Protein AF-A0A8T6MCC9-F1 (afdb_monomer_lite)

pLDDT: mean 84.49, std 14.29, range [32.44, 97.38]

Radius of gyration: 21.51 Å; chains: 1; bounding box: 88×54×55 Å

Secondary structure (DSSP, 8-state):
-------SS-SSEEHHHHHHHHHHHHHHHHHTT-------EEEEEEEEESPPP-TTPEEGGGTT---TT--HHHHHHHHHHHHHHHHHHHHHHHH-TT-EE-SPPEEEEEE-TT-TT-EEEEEEEEBSTTSEEEEEESS--GGGS-GGGEEEE--EEE-S-TTGGG-HHHHHHHHHHHTGGGTTT-THHHHHHHHHHHH--SHHHHHHHEEEE---GGGHHHHGGGT-EEETTTTEEEEETTS-HHHHHHHHHHHHHHSPPPP-----S------

Structure (mmCIF, N/CA/C/O backbone):
data_AF-A0A8T6MCC9-F1
#
_entry.id   AF-A0A8T6MCC9-F1
#
loop_
_atom_site.group_PDB
_atom_site.id
_atom_site.type_symbol
_atom_site.label_atom_id
_atom_site.label_alt_id
_atom_site.label_comp_id
_atom_site.label_asym_id
_atom_site.label_entity_id
_atom_site.label_seq_id
_atom_site.pdbx_PDB_ins_code
_atom_site.Cartn_x
_atom_site.Cartn_y
_atom_site.Cartn_z
_atom_site.occupancy
_atom_site.B_iso_or_equiv
_atom_site.auth_seq_id
_atom_site.auth_comp_id
_atom_site.auth_asym_id
_atom_site.auth_atom_id
_atom_site.pdbx_PDB_model_num
ATOM 1 N N . MET A 1 1 ? 30.806 -0.068 -27.240 1.00 36.44 1 MET A N 1
ATOM 2 C CA . MET A 1 1 ? 30.619 0.312 -25.822 1.00 36.44 1 MET A CA 1
ATOM 3 C C . MET A 1 1 ? 29.243 -0.155 -25.373 1.00 36.44 1 MET A C 1
ATOM 5 O O . MET A 1 1 ? 28.248 0.483 -25.691 1.00 36.44 1 MET A O 1
ATOM 9 N N . GLN A 1 2 ? 29.167 -1.324 -24.735 1.00 32.44 2 GLN A N 1
ATOM 10 C CA . GLN A 1 2 ? 27.914 -1.866 -24.208 1.00 32.44 2 GLN A CA 1
ATOM 11 C C . GLN A 1 2 ? 27.591 -1.158 -22.887 1.00 32.44 2 GLN A C 1
ATOM 13 O O . GLN A 1 2 ? 28.111 -1.531 -21.840 1.00 32.44 2 GLN A O 1
ATOM 18 N N . ASN A 1 3 ? 26.733 -0.137 -22.924 1.00 34.78 3 ASN A N 1
ATOM 19 C CA . ASN A 1 3 ? 26.047 0.336 -21.722 1.00 34.78 3 ASN A CA 1
ATOM 20 C C . ASN A 1 3 ? 25.006 -0.723 -21.331 1.00 34.78 3 ASN A C 1
ATOM 22 O O . ASN A 1 3 ? 23.814 -0.569 -21.594 1.00 34.78 3 ASN A O 1
ATOM 26 N N . LEU A 1 4 ? 25.465 -1.827 -20.735 1.00 40.47 4 LEU A N 1
ATOM 27 C CA . LEU A 1 4 ? 24.608 -2.703 -19.945 1.00 40.47 4 LEU A CA 1
ATOM 28 C C . LEU A 1 4 ? 24.013 -1.818 -18.851 1.00 40.47 4 LEU A C 1
ATOM 30 O O . LEU A 1 4 ? 24.711 -1.423 -17.919 1.00 40.47 4 LEU A O 1
ATOM 34 N N . SER A 1 5 ? 22.752 -1.416 -19.028 1.00 51.72 5 SER A N 1
ATOM 35 C CA . SER A 1 5 ? 22.037 -0.568 -18.081 1.00 51.72 5 SER A CA 1
ATOM 36 C C . SER A 1 5 ? 22.167 -1.196 -16.698 1.00 51.72 5 SER A C 1
ATOM 38 O O . SER A 1 5 ? 21.594 -2.261 -16.457 1.00 51.72 5 SER A O 1
ATOM 40 N N . LYS A 1 6 ? 22.966 -0.581 -15.821 1.00 66.06 6 LYS A N 1
ATOM 41 C CA . LYS A 1 6 ? 23.221 -1.079 -14.470 1.00 66.06 6 LYS A CA 1
ATOM 42 C C . LYS A 1 6 ? 21.868 -1.333 -13.809 1.00 66.06 6 LYS A C 1
ATOM 44 O O . LYS A 1 6 ? 21.054 -0.412 -13.714 1.00 66.06 6 LYS A O 1
ATOM 49 N N . ARG A 1 7 ? 21.602 -2.586 -13.429 1.00 75.19 7 ARG A N 1
ATOM 50 C CA . ARG A 1 7 ? 20.367 -2.956 -12.731 1.00 75.19 7 ARG A CA 1
ATOM 51 C C . ARG A 1 7 ? 20.250 -2.054 -11.504 1.00 75.19 7 ARG A C 1
ATOM 53 O O . ARG A 1 7 ? 21.157 -2.036 -10.677 1.00 75.19 7 ARG A O 1
ATOM 60 N N . GLN A 1 8 ? 19.194 -1.246 -11.445 1.00 83.06 8 GLN A N 1
ATOM 61 C CA . GLN A 1 8 ? 19.040 -0.262 -10.371 1.00 83.06 8 GLN A CA 1
ATOM 62 C C . GLN A 1 8 ? 18.594 -0.933 -9.071 1.00 83.06 8 GLN A C 1
ATOM 64 O O . GLN A 1 8 ? 19.043 -0.534 -8.003 1.00 83.06 8 GLN A O 1
ATOM 69 N N . TRP A 1 9 ? 17.762 -1.973 -9.176 1.00 91.88 9 TRP A N 1
ATOM 70 C CA . TRP A 1 9 ? 17.304 -2.776 -8.049 1.00 91.88 9 TRP A CA 1
ATOM 71 C C . TRP A 1 9 ? 18.198 -4.008 -7.851 1.00 91.88 9 TRP A C 1
ATOM 73 O O . TRP A 1 9 ? 18.210 -4.917 -8.681 1.00 91.88 9 TRP A O 1
ATOM 83 N N . GLY A 1 10 ? 18.979 -4.021 -6.771 1.00 87.94 10 GLY A N 1
ATOM 84 C CA . GLY A 1 10 ? 19.834 -5.151 -6.393 1.00 87.94 10 GLY A CA 1
ATOM 85 C C . GLY A 1 10 ? 19.073 -6.309 -5.738 1.00 87.94 10 GLY A C 1
ATOM 86 O O . GLY A 1 10 ? 17.858 -6.264 -5.568 1.00 87.94 10 GLY A O 1
ATOM 87 N N . HIS A 1 11 ? 19.801 -7.354 -5.356 1.00 90.06 11 HIS A N 1
ATOM 88 C CA . HIS A 1 11 ? 19.280 -8.404 -4.475 1.00 90.06 11 HIS A CA 1
ATOM 89 C C . HIS A 1 11 ? 19.430 -7.987 -3.010 1.00 90.06 11 HIS A C 1
ATOM 91 O O . HIS A 1 11 ? 20.321 -7.194 -2.702 1.00 90.06 11 HIS A O 1
ATOM 97 N N . GLN A 1 12 ? 18.578 -8.530 -2.135 1.00 92.62 12 GLN A N 1
ATOM 98 C CA . GLN A 1 12 ? 18.673 -8.371 -0.674 1.00 92.62 12 GLN A CA 1
ATOM 99 C C . GLN A 1 12 ? 18.786 -6.908 -0.223 1.00 92.62 12 GLN A C 1
ATOM 101 O O . GLN A 1 12 ? 19.609 -6.544 0.618 1.00 92.62 12 GLN A O 1
ATOM 106 N N . LEU A 1 13 ? 17.976 -6.030 -0.816 1.00 94.25 13 LEU A N 1
ATOM 107 C CA . LEU A 1 13 ? 18.006 -4.618 -0.453 1.00 94.25 13 LEU A CA 1
ATOM 108 C C . LEU A 1 13 ? 17.373 -4.412 0.920 1.00 94.25 13 LEU A C 1
ATOM 110 O O . LEU A 1 13 ? 16.254 -4.860 1.167 1.00 94.25 13 LEU A O 1
ATOM 114 N N . SER A 1 14 ? 18.044 -3.648 1.780 1.00 94.50 14 SER A N 1
ATOM 115 C CA . SER A 1 14 ? 17.385 -3.085 2.959 1.00 94.50 14 SER A CA 1
ATOM 116 C C . SER A 1 14 ? 16.234 -2.177 2.535 1.00 94.50 14 SER A C 1
ATOM 118 O O . SER A 1 14 ? 16.235 -1.590 1.445 1.00 94.50 14 SER A O 1
ATOM 120 N N . ILE A 1 15 ? 15.275 -1.980 3.434 1.00 93.12 15 ILE A N 1
ATOM 121 C CA . ILE A 1 15 ? 14.138 -1.109 3.155 1.00 93.12 15 ILE A CA 1
ATOM 122 C C . ILE A 1 15 ? 14.538 0.324 2.790 1.00 93.12 15 ILE A C 1
ATOM 124 O O . ILE A 1 15 ? 13.939 0.930 1.903 1.00 93.12 15 ILE A O 1
ATOM 128 N N . LYS A 1 16 ? 15.586 0.854 3.430 1.00 94.19 16 LYS A N 1
ATOM 129 C CA . LYS A 1 16 ? 16.103 2.190 3.133 1.00 94.19 16 LYS A CA 1
ATOM 130 C C . LYS A 1 16 ? 16.633 2.263 1.701 1.00 94.19 16 LYS A C 1
ATOM 132 O O . LYS A 1 16 ? 16.253 3.163 0.967 1.00 94.19 16 LYS A O 1
ATOM 137 N N . GLN A 1 17 ? 17.433 1.282 1.282 1.00 95.06 17 GLN A N 1
ATOM 138 C CA . GLN A 1 17 ? 17.952 1.225 -0.088 1.00 95.06 17 GLN A CA 1
ATOM 139 C C . GLN A 1 17 ? 16.825 1.092 -1.120 1.00 95.06 17 GLN A C 1
ATOM 141 O O . GLN A 1 17 ? 16.852 1.765 -2.148 1.00 95.06 17 GLN A O 1
ATOM 146 N N . ALA A 1 18 ? 15.819 0.257 -0.840 1.00 95.12 18 ALA A N 1
ATOM 147 C 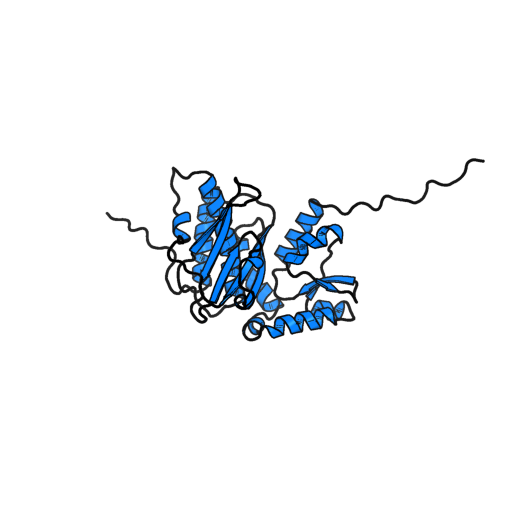CA . ALA A 1 18 ? 14.644 0.124 -1.698 1.00 95.12 18 ALA A CA 1
ATOM 148 C C . ALA A 1 18 ? 13.871 1.453 -1.819 1.00 95.12 18 ALA A C 1
ATOM 150 O O . ALA A 1 18 ? 13.491 1.845 -2.924 1.00 95.12 18 ALA A O 1
ATOM 151 N N . ALA A 1 19 ? 13.682 2.171 -0.705 1.00 94.94 19 ALA A N 1
ATOM 152 C CA . ALA A 1 19 ? 13.045 3.486 -0.687 1.00 94.94 19 ALA A CA 1
ATOM 153 C C . ALA A 1 19 ? 13.860 4.533 -1.462 1.00 94.94 19 ALA A C 1
ATOM 155 O O . ALA A 1 19 ? 13.288 5.258 -2.271 1.00 94.94 19 ALA A O 1
ATOM 156 N N . ASP A 1 20 ? 15.184 4.572 -1.297 1.00 94.38 20 ASP A N 1
ATOM 157 C CA . ASP A 1 20 ? 16.068 5.504 -2.011 1.00 94.38 20 ASP A CA 1
ATOM 158 C C . ASP A 1 20 ? 15.994 5.298 -3.537 1.00 94.38 20 ASP A C 1
ATOM 160 O O . ASP A 1 20 ? 15.900 6.261 -4.307 1.00 94.38 20 ASP A O 1
ATOM 164 N N . ILE A 1 21 ? 15.958 4.040 -3.996 1.00 94.94 21 ILE A N 1
ATOM 165 C CA . ILE A 1 21 ? 15.760 3.718 -5.417 1.00 94.94 21 ILE A CA 1
ATOM 166 C C . ILE A 1 21 ? 14.382 4.192 -5.889 1.00 94.94 21 ILE A C 1
ATOM 168 O O . ILE A 1 21 ? 14.294 4.854 -6.927 1.00 94.94 21 ILE A O 1
ATOM 172 N N . ALA A 1 22 ? 13.321 3.913 -5.130 1.00 95.06 22 ALA A N 1
ATOM 173 C CA . ALA A 1 22 ? 11.965 4.335 -5.474 1.00 95.06 22 ALA A CA 1
ATOM 174 C C . ALA A 1 22 ? 11.824 5.869 -5.532 1.00 95.06 22 ALA A C 1
ATOM 176 O O . ALA A 1 22 ? 11.217 6.400 -6.463 1.00 95.06 22 ALA A O 1
ATOM 177 N N . ILE A 1 23 ? 12.464 6.594 -4.609 1.00 94.69 23 ILE A N 1
ATOM 178 C CA . ILE A 1 23 ? 12.544 8.060 -4.618 1.00 94.69 23 ILE A CA 1
ATOM 179 C C . ILE A 1 23 ? 13.264 8.544 -5.879 1.00 94.69 23 ILE A C 1
ATOM 181 O O . ILE A 1 23 ? 12.774 9.451 -6.549 1.00 94.69 23 ILE A O 1
ATOM 185 N N . SER A 1 24 ? 14.378 7.913 -6.268 1.00 94.06 24 SER A N 1
ATOM 186 C CA . SER A 1 24 ? 15.075 8.263 -7.514 1.00 94.06 24 SER A CA 1
ATOM 187 C C . SER A 1 24 ? 14.184 8.075 -8.752 1.00 94.06 24 SER A C 1
ATOM 189 O O . SER A 1 24 ? 14.219 8.876 -9.688 1.00 94.06 24 SER A O 1
ATOM 191 N N . TRP A 1 25 ? 13.337 7.041 -8.760 1.00 95.00 25 TRP A N 1
ATOM 192 C CA . TRP A 1 25 ? 12.362 6.815 -9.826 1.00 95.00 25 TRP A CA 1
ATOM 193 C C . TRP A 1 25 ? 11.259 7.864 -9.821 1.00 95.00 25 TRP A C 1
ATOM 195 O O . TRP A 1 25 ? 10.911 8.366 -10.889 1.00 95.00 25 TRP A O 1
ATOM 205 N N . CYS A 1 26 ? 10.774 8.235 -8.637 1.00 94.12 26 CYS A N 1
ATOM 206 C CA . CYS A 1 26 ? 9.787 9.287 -8.442 1.00 94.12 26 CYS A CA 1
ATOM 207 C C . CYS A 1 26 ? 10.298 10.655 -8.925 1.00 94.12 26 CYS A C 1
ATOM 209 O O . CYS A 1 26 ? 9.575 11.365 -9.621 1.00 94.12 26 CYS A O 1
ATOM 211 N N . ILE A 1 27 ? 11.553 11.008 -8.623 1.00 93.50 27 ILE A N 1
ATOM 212 C CA . ILE A 1 27 ? 12.186 12.251 -9.094 1.00 93.50 27 ILE A CA 1
ATOM 213 C C . ILE A 1 27 ? 12.213 12.281 -10.625 1.00 93.50 27 ILE A C 1
ATOM 215 O O . ILE A 1 27 ? 11.704 13.223 -11.227 1.00 93.50 27 ILE A O 1
ATOM 219 N N . ARG A 1 28 ? 12.706 11.213 -11.266 1.00 93.38 28 ARG A N 1
ATOM 220 C CA . ARG A 1 28 ? 12.744 11.129 -12.737 1.00 93.38 28 ARG A CA 1
ATOM 221 C C . ARG A 1 28 ? 11.348 11.154 -13.361 1.00 93.38 28 ARG A C 1
ATOM 223 O O . ARG A 1 28 ? 11.154 11.798 -14.386 1.00 93.38 28 ARG A O 1
ATOM 230 N N . ALA A 1 29 ? 10.370 10.489 -12.745 1.00 93.31 29 ALA A N 1
ATOM 231 C CA . ALA A 1 29 ? 8.981 10.523 -13.199 1.00 93.31 29 ALA A CA 1
ATOM 232 C C . ALA A 1 29 ? 8.419 11.951 -13.151 1.00 93.31 29 ALA A C 1
ATOM 234 O O . ALA A 1 29 ? 7.746 12.389 -14.083 1.00 93.31 29 ALA A O 1
ATOM 235 N N . ARG A 1 30 ? 8.735 12.701 -12.091 1.00 92.38 30 ARG A N 1
ATOM 236 C CA . ARG A 1 30 ? 8.335 14.102 -11.943 1.00 92.38 30 ARG A CA 1
ATOM 237 C C . ARG A 1 30 ? 8.983 14.996 -12.999 1.00 92.38 30 ARG A C 1
ATOM 239 O O . ARG A 1 30 ? 8.275 15.756 -13.646 1.00 92.38 30 ARG A O 1
ATOM 246 N N . GLU A 1 31 ? 10.291 14.868 -13.220 1.00 91.94 31 GLU A N 1
ATOM 247 C CA . GLU A 1 31 ? 11.029 15.613 -14.258 1.00 91.94 31 GLU A CA 1
ATOM 248 C C . GLU A 1 31 ? 10.480 15.364 -15.670 1.00 91.94 31 GLU A C 1
ATOM 250 O O . GLU A 1 31 ? 10.572 16.221 -16.547 1.00 91.94 31 GLU A O 1
ATOM 255 N N . LYS A 1 32 ? 9.897 14.183 -15.894 1.00 91.38 32 LYS A N 1
ATOM 256 C CA . LYS A 1 32 ? 9.267 13.783 -17.156 1.00 91.38 32 LYS A CA 1
ATOM 257 C C . LYS A 1 32 ? 7.761 14.051 -17.212 1.00 91.38 32 LYS A C 1
ATOM 259 O O . LYS A 1 32 ? 7.134 13.653 -18.185 1.00 91.38 32 LYS A O 1
ATOM 264 N N . ASN A 1 33 ? 7.180 14.721 -16.213 1.00 90.88 33 ASN A N 1
ATOM 265 C CA . ASN A 1 33 ? 5.735 14.981 -16.107 1.00 90.88 33 ASN A CA 1
ATOM 266 C C . ASN A 1 33 ? 4.860 13.712 -16.161 1.00 90.88 33 ASN A C 1
ATOM 268 O O . ASN A 1 33 ? 3.702 13.753 -16.570 1.00 90.88 33 ASN A O 1
ATOM 272 N N . VAL A 1 34 ? 5.408 12.578 -15.723 1.00 92.38 34 VAL A N 1
ATOM 273 C CA . VAL A 1 34 ? 4.696 11.294 -15.655 1.00 92.38 34 VAL A CA 1
ATOM 274 C C . VAL A 1 34 ? 3.732 11.258 -14.474 1.00 92.38 34 VAL A C 1
ATOM 276 O O . VAL A 1 34 ? 2.643 10.695 -14.571 1.00 92.38 34 VAL A O 1
ATOM 279 N N . LEU A 1 35 ? 4.119 11.878 -13.356 1.00 92.19 35 LEU A N 1
ATOM 280 C CA . LEU A 1 35 ? 3.296 11.934 -12.152 1.00 92.19 35 LEU A CA 1
ATOM 281 C C . LEU A 1 35 ? 2.145 12.915 -12.355 1.00 92.19 35 LEU A C 1
ATOM 283 O O . LEU A 1 35 ? 2.346 14.128 -12.422 1.00 92.19 35 LEU A O 1
ATOM 287 N N . ARG A 1 36 ? 0.927 12.381 -12.443 1.00 86.44 36 ARG A N 1
ATOM 288 C CA . ARG A 1 36 ? -0.289 13.182 -12.588 1.00 86.44 36 ARG A CA 1
ATOM 289 C C . ARG A 1 36 ? -0.886 13.479 -11.222 1.00 86.44 36 ARG A C 1
ATOM 291 O O . ARG A 1 36 ? -0.875 12.630 -10.327 1.00 86.44 36 ARG A O 1
ATOM 298 N N . LYS A 1 37 ? -1.475 14.668 -11.096 1.00 89.19 37 LYS A N 1
ATOM 299 C CA . LYS A 1 37 ? -2.356 14.982 -9.973 1.00 89.19 37 LYS A CA 1
ATOM 300 C C . LYS A 1 37 ? -3.541 14.026 -10.019 1.00 89.19 37 LYS A C 1
ATOM 302 O O . LYS A 1 37 ? -4.223 13.931 -11.039 1.00 89.19 37 LYS A O 1
ATOM 307 N N . LYS A 1 38 ? -3.737 13.283 -8.939 1.00 90.06 38 LYS A N 1
ATOM 308 C CA . LYS A 1 38 ? -4.832 12.330 -8.778 1.00 90.06 38 LYS A CA 1
ATOM 309 C C . LYS A 1 38 ? -5.436 12.534 -7.395 1.00 90.06 38 LYS A C 1
ATOM 311 O O . LYS A 1 38 ? -4.676 12.836 -6.470 1.00 90.06 38 LYS A O 1
ATOM 316 N N . PRO A 1 39 ? -6.757 12.353 -7.252 1.00 92.00 39 PRO A N 1
ATOM 317 C CA . PRO A 1 39 ? -7.373 12.365 -5.939 1.00 92.00 39 PRO A CA 1
ATOM 318 C C . PRO A 1 39 ? -6.759 11.273 -5.048 1.00 92.00 39 PRO A C 1
ATOM 320 O O . PRO A 1 39 ? -6.292 10.251 -5.575 1.00 92.00 39 PRO A O 1
ATOM 323 N N . PRO A 1 40 ? -6.756 11.463 -3.716 1.00 94.06 40 PRO A N 1
ATOM 324 C CA . PRO A 1 40 ? -6.367 10.420 -2.780 1.00 94.06 40 PRO A CA 1
ATOM 325 C C . PRO A 1 40 ? -7.122 9.118 -3.064 1.00 94.06 40 PRO A C 1
ATOM 327 O O . PRO A 1 40 ? -8.341 9.116 -3.244 1.00 94.06 40 PRO A O 1
ATOM 330 N N . LYS A 1 41 ? -6.396 8.001 -3.126 1.00 94.31 41 LYS A N 1
ATOM 331 C CA . LYS A 1 41 ? -6.959 6.694 -3.489 1.00 94.31 41 LYS A CA 1
ATOM 332 C C . LYS A 1 41 ? -6.479 5.615 -2.531 1.00 94.31 41 LYS A C 1
ATOM 334 O O . LYS A 1 41 ? -5.320 5.616 -2.115 1.00 94.31 41 LYS A O 1
ATOM 339 N N . ILE A 1 42 ? -7.371 4.680 -2.220 1.00 94.88 42 ILE A N 1
ATOM 340 C CA . ILE A 1 42 ? -7.050 3.483 -1.444 1.00 94.88 42 ILE A CA 1
ATOM 341 C C . ILE A 1 42 ? -6.345 2.477 -2.353 1.00 94.88 42 ILE A C 1
ATOM 343 O O . ILE A 1 42 ? -6.833 2.141 -3.432 1.00 94.88 42 ILE A O 1
ATOM 347 N N . PHE A 1 43 ? -5.209 1.984 -1.886 1.00 95.94 43 PHE A N 1
ATOM 348 C CA . PHE A 1 43 ? -4.524 0.823 -2.427 1.00 95.94 43 PHE A CA 1
ATOM 349 C C . PHE A 1 43 ? -4.617 -0.304 -1.407 1.00 95.94 43 PHE A C 1
ATOM 351 O O . PHE A 1 43 ? -4.458 -0.099 -0.202 1.00 95.94 43 PHE A O 1
ATOM 358 N N . TYR A 1 44 ? -4.871 -1.504 -1.905 1.00 94.62 44 TYR A N 1
ATOM 359 C CA . TYR A 1 44 ? -5.038 -2.692 -1.090 1.00 94.62 44 TYR A CA 1
ATOM 360 C C . TYR A 1 44 ? -3.722 -3.447 -1.053 1.00 94.62 44 TYR A C 1
ATOM 362 O O . TYR A 1 44 ? -3.183 -3.778 -2.107 1.00 94.62 44 TYR A O 1
ATOM 370 N N . SER A 1 45 ? -3.210 -3.708 0.147 1.00 93.75 45 SER A N 1
ATOM 371 C CA . SER A 1 45 ? -2.020 -4.527 0.355 1.00 93.75 45 SER A CA 1
ATOM 372 C C . SER A 1 45 ? -2.381 -5.786 1.127 1.00 93.75 45 SER A C 1
ATOM 374 O O . SER A 1 45 ? -3.061 -5.712 2.150 1.00 93.75 45 SER A O 1
ATOM 376 N N . TYR A 1 46 ? -1.866 -6.921 0.677 1.00 92.19 46 TYR A N 1
ATOM 377 C CA . TYR A 1 46 ? -2.052 -8.231 1.289 1.00 92.19 46 TYR A CA 1
ATOM 378 C C . TYR A 1 46 ? -0.695 -8.839 1.594 1.00 92.19 46 TYR A C 1
ATOM 380 O O . TYR A 1 46 ? 0.207 -8.787 0.761 1.00 92.19 46 TYR A O 1
ATOM 388 N N . ILE A 1 47 ? -0.564 -9.428 2.774 1.00 91.00 47 ILE A N 1
ATOM 389 C CA . ILE A 1 47 ? 0.555 -10.301 3.109 1.00 91.00 47 ILE A CA 1
ATOM 390 C C . ILE A 1 47 ? 0.095 -11.722 2.849 1.00 91.00 47 ILE A C 1
ATOM 392 O O . ILE A 1 47 ? -0.866 -12.167 3.477 1.00 91.00 47 ILE A O 1
ATOM 396 N N . VAL A 1 48 ? 0.764 -12.408 1.928 1.00 90.56 48 VAL A N 1
ATOM 397 C CA . VAL A 1 48 ? 0.453 -13.797 1.587 1.00 90.56 48 VAL A CA 1
ATOM 398 C C . VAL A 1 48 ? 1.582 -14.739 1.982 1.00 90.56 48 VAL A C 1
ATOM 400 O O . VAL A 1 48 ? 2.757 -14.375 1.864 1.00 90.56 48 VAL A O 1
ATOM 403 N N . GLU A 1 49 ? 1.203 -15.925 2.457 1.00 86.31 49 GLU A N 1
ATOM 404 C CA . GLU A 1 49 ? 2.097 -17.081 2.556 1.00 86.31 49 GLU A CA 1
ATOM 405 C C . GLU A 1 49 ? 2.320 -17.628 1.141 1.00 86.31 49 GLU A C 1
ATOM 407 O O . GLU A 1 49 ? 1.366 -17.756 0.368 1.00 86.31 49 GLU A O 1
ATOM 412 N N . ASP A 1 50 ? 3.581 -17.897 0.809 1.00 83.62 50 ASP A N 1
ATOM 413 C CA . ASP A 1 50 ? 4.085 -18.266 -0.514 1.00 83.62 50 ASP A CA 1
ATOM 414 C C . ASP A 1 50 ? 4.029 -17.145 -1.564 1.00 83.62 50 ASP A C 1
ATOM 416 O O . ASP A 1 50 ? 3.034 -16.444 -1.780 1.00 83.62 50 ASP A O 1
ATOM 420 N N . THR A 1 51 ? 5.119 -16.998 -2.314 1.00 83.00 51 THR A N 1
ATOM 421 C CA . THR A 1 51 ? 5.119 -16.119 -3.485 1.00 83.00 51 THR A CA 1
ATOM 422 C C . THR A 1 51 ? 4.330 -16.753 -4.633 1.00 83.00 51 THR A C 1
ATOM 424 O O . THR A 1 51 ? 4.650 -17.874 -5.040 1.00 83.00 51 THR A O 1
ATOM 427 N N . PRO A 1 52 ? 3.368 -16.034 -5.247 1.00 83.81 52 PRO A N 1
ATOM 428 C CA . PRO A 1 52 ? 2.728 -16.495 -6.473 1.00 83.81 52 PRO A CA 1
ATOM 429 C C . PRO A 1 52 ? 3.754 -16.786 -7.582 1.00 83.81 52 PRO A C 1
ATOM 431 O O . PRO A 1 52 ? 4.809 -16.150 -7.617 1.00 83.81 52 PRO A O 1
ATOM 434 N N . PRO A 1 53 ? 3.459 -17.682 -8.539 1.00 86.12 53 PRO A N 1
ATOM 435 C CA . PRO A 1 53 ? 4.356 -17.944 -9.660 1.00 86.12 53 PRO A CA 1
ATOM 436 C C . PRO A 1 53 ? 4.696 -16.666 -10.444 1.00 86.12 53 PRO A C 1
ATOM 438 O O . PRO A 1 53 ? 3.808 -15.973 -10.937 1.00 86.12 53 PRO A O 1
ATOM 441 N N . LEU A 1 54 ? 5.991 -16.371 -10.597 1.00 89.19 54 LEU A N 1
ATOM 442 C CA . LEU A 1 54 ? 6.471 -15.122 -11.213 1.00 89.19 54 LEU A CA 1
ATOM 443 C C . LEU A 1 54 ? 6.986 -15.274 -12.646 1.00 89.19 54 LEU A C 1
ATOM 445 O O . LEU A 1 54 ? 7.354 -14.285 -13.270 1.00 89.19 54 LEU A O 1
ATOM 449 N N . GLN A 1 55 ? 7.007 -16.498 -13.173 1.00 87.06 55 GLN A N 1
ATOM 450 C CA . GLN A 1 55 ? 7.642 -16.863 -14.447 1.00 87.06 55 GLN A CA 1
ATOM 451 C C . GLN A 1 55 ? 7.204 -16.027 -15.667 1.00 87.06 55 GLN A C 1
ATOM 453 O O . GLN A 1 55 ? 7.966 -15.909 -16.623 1.00 87.06 55 GLN A O 1
ATOM 458 N N . TYR A 1 56 ? 6.012 -15.423 -15.632 1.00 89.06 56 TYR A N 1
ATOM 459 C CA . TYR A 1 56 ? 5.471 -14.604 -16.727 1.00 89.06 56 TYR A CA 1
ATOM 460 C C . TYR A 1 56 ? 5.314 -13.125 -16.374 1.00 89.06 56 TYR A C 1
ATOM 462 O O . TYR A 1 56 ? 4.791 -12.351 -17.176 1.00 89.06 56 TYR A O 1
ATOM 470 N N . LEU A 1 57 ? 5.741 -12.722 -15.179 1.00 92.69 57 LEU A N 1
ATOM 471 C CA . LEU A 1 57 ? 5.627 -11.342 -14.738 1.00 92.69 57 LEU A CA 1
ATOM 472 C C . LEU A 1 57 ? 6.878 -10.551 -15.103 1.00 92.69 57 LEU A C 1
ATOM 474 O O . LEU A 1 57 ? 7.994 -11.069 -15.165 1.00 92.69 57 LEU A O 1
ATOM 478 N N . GLN A 1 58 ? 6.684 -9.257 -15.328 1.00 92.69 58 GLN A N 1
ATOM 479 C CA . GLN A 1 58 ? 7.774 -8.341 -15.619 1.00 92.69 58 GLN A CA 1
ATOM 480 C C . GLN A 1 58 ? 8.262 -7.673 -14.336 1.00 92.69 58 GLN A C 1
ATOM 482 O O . GLN A 1 58 ? 7.482 -7.293 -13.462 1.00 92.69 58 GLN A O 1
ATOM 487 N N . ASN A 1 59 ? 9.576 -7.496 -14.250 1.00 94.19 59 ASN A N 1
ATOM 488 C CA . ASN A 1 59 ? 10.208 -6.740 -13.179 1.00 94.19 59 ASN A CA 1
ATOM 489 C C . ASN A 1 59 ? 9.894 -5.245 -13.300 1.00 94.19 59 ASN A C 1
ATOM 491 O O . ASN A 1 59 ? 9.856 -4.692 -14.403 1.00 94.19 59 ASN A O 1
ATOM 495 N N . ILE A 1 60 ? 9.748 -4.564 -12.170 1.00 94.50 60 ILE A N 1
ATOM 496 C CA . ILE A 1 60 ? 9.294 -3.175 -12.125 1.00 94.50 60 ILE A CA 1
ATOM 497 C C . ILE A 1 60 ? 10.275 -2.186 -12.791 1.00 94.50 60 ILE A C 1
ATOM 499 O O . ILE A 1 60 ? 9.831 -1.232 -13.432 1.00 94.50 60 ILE A O 1
ATOM 503 N N . SER A 1 61 ? 11.600 -2.415 -12.759 1.00 92.56 61 SER A N 1
ATOM 504 C CA . SER A 1 61 ? 12.562 -1.508 -13.420 1.00 92.56 61 SER A CA 1
ATOM 505 C C . SER A 1 61 ? 12.424 -1.514 -14.938 1.00 92.56 61 SER A C 1
ATOM 507 O O . SER A 1 61 ? 12.919 -0.593 -15.588 1.00 92.56 61 SER A O 1
ATOM 509 N N . SER A 1 62 ? 11.780 -2.527 -15.531 1.00 91.06 62 SER A N 1
ATOM 510 C CA . SER A 1 62 ? 11.512 -2.536 -16.973 1.00 91.06 62 SER A CA 1
ATOM 511 C C . SER A 1 62 ? 10.617 -1.364 -17.393 1.00 91.06 62 SER A C 1
ATOM 513 O O . SER A 1 62 ? 10.826 -0.805 -18.467 1.00 91.06 62 SER A O 1
ATOM 515 N N . VAL A 1 63 ? 9.713 -0.925 -16.509 1.00 90.94 63 VAL A N 1
ATOM 516 C CA . VAL A 1 63 ? 8.760 0.165 -16.761 1.00 90.94 63 VAL A CA 1
ATOM 517 C C . VAL A 1 63 ? 9.401 1.544 -16.564 1.00 90.94 63 VAL A C 1
ATOM 519 O O . VAL A 1 63 ? 9.035 2.510 -17.233 1.00 90.94 63 VAL A O 1
ATOM 522 N N . PHE A 1 64 ? 10.413 1.651 -15.697 1.00 90.25 64 PHE A N 1
ATOM 523 C CA . PHE A 1 64 ? 11.102 2.914 -15.385 1.00 90.25 64 PHE A CA 1
ATOM 524 C C . PHE A 1 64 ? 12.305 3.221 -16.285 1.00 90.25 64 PHE A C 1
ATOM 526 O O . PHE A 1 64 ? 13.149 4.060 -15.953 1.00 90.25 64 PHE A O 1
ATOM 533 N N . LYS A 1 65 ? 12.375 2.570 -17.448 1.00 87.31 65 LYS A N 1
ATOM 534 C CA . LYS A 1 65 ? 13.246 2.971 -18.554 1.00 87.31 65 LYS A CA 1
ATOM 535 C C . LYS A 1 65 ? 12.500 4.008 -19.390 1.00 87.31 65 LYS A C 1
ATOM 537 O O . LYS A 1 65 ? 11.519 3.673 -20.043 1.00 87.31 65 LYS A O 1
ATOM 542 N N . TYR A 1 66 ? 12.952 5.257 -19.335 1.00 83.75 66 TYR A N 1
ATOM 543 C CA . TYR A 1 66 ? 12.349 6.362 -20.081 1.00 83.75 66 TYR A CA 1
ATOM 544 C C . TYR A 1 66 ? 12.930 6.436 -21.495 1.00 83.75 66 TYR A C 1
ATOM 546 O O . TYR A 1 66 ? 14.149 6.388 -21.669 1.00 83.75 66 TYR A O 1
ATOM 554 N N . SER A 1 67 ? 12.063 6.595 -22.490 1.00 82.88 67 SER A N 1
ATOM 555 C CA . SER A 1 67 ? 12.399 6.779 -23.900 1.00 82.88 67 SER A CA 1
ATOM 556 C C . SER A 1 67 ? 11.725 8.035 -24.446 1.00 82.88 67 SER A C 1
ATOM 558 O O . SER A 1 67 ? 10.660 8.442 -23.996 1.00 82.88 67 SER A O 1
ATOM 560 N N . GLN A 1 68 ? 12.317 8.647 -25.472 1.00 74.75 68 GLN A N 1
ATOM 561 C CA . GLN A 1 68 ? 11.679 9.762 -26.185 1.00 74.75 68 GLN A CA 1
ATOM 562 C C . GLN A 1 68 ? 10.417 9.333 -26.955 1.00 74.75 68 GLN A C 1
ATOM 564 O O . GLN A 1 68 ? 9.623 10.183 -27.336 1.00 74.75 68 GLN A O 1
ATOM 569 N N . LYS A 1 69 ? 10.240 8.026 -27.194 1.00 82.38 69 LYS A N 1
ATOM 570 C CA . LYS A 1 69 ? 9.097 7.445 -27.918 1.00 82.38 69 LYS A CA 1
ATOM 571 C C . LYS A 1 69 ? 8.052 6.813 -26.989 1.00 82.38 69 LYS A C 1
ATOM 573 O O . LYS A 1 69 ? 7.273 5.977 -27.440 1.00 82.38 69 LYS A O 1
ATOM 578 N N . ASP A 1 70 ? 8.084 7.137 -25.699 1.00 83.56 70 ASP A N 1
ATOM 579 C CA . ASP A 1 70 ? 7.132 6.574 -24.743 1.00 83.56 70 ASP A CA 1
ATOM 580 C C . ASP A 1 70 ? 5.699 7.001 -25.075 1.00 83.56 70 ASP A C 1
ATOM 582 O O . ASP A 1 70 ? 5.435 8.151 -25.428 1.00 83.56 70 ASP A O 1
ATOM 586 N N . MET A 1 71 ? 4.766 6.057 -24.965 1.00 82.50 71 MET A N 1
ATOM 587 C CA . MET A 1 71 ? 3.351 6.317 -25.207 1.00 82.50 71 MET A CA 1
ATOM 588 C C . MET A 1 71 ? 2.655 6.782 -23.916 1.00 82.50 71 MET A C 1
ATOM 590 O O . MET A 1 71 ? 3.015 6.315 -22.834 1.00 82.50 71 MET A O 1
ATOM 594 N N . PRO A 1 72 ? 1.601 7.621 -23.987 1.00 79.31 72 PRO A N 1
ATOM 595 C CA . PRO A 1 72 ? 0.946 8.180 -22.797 1.00 79.31 72 PRO A CA 1
ATOM 596 C C . PRO A 1 72 ? 0.427 7.149 -21.780 1.00 79.31 72 PRO A C 1
ATOM 598 O O . PRO A 1 72 ? 0.392 7.425 -20.581 1.00 79.31 72 PRO A O 1
ATOM 601 N N . TYR A 1 73 ? 0.027 5.953 -22.227 1.00 82.06 73 TYR A N 1
ATOM 602 C CA . TYR A 1 73 ? -0.412 4.877 -21.328 1.00 82.06 73 TYR A CA 1
ATOM 603 C C . TYR A 1 73 ? 0.750 4.297 -20.505 1.00 82.06 73 TYR A C 1
ATOM 605 O O . TYR A 1 73 ? 0.553 3.810 -19.392 1.00 82.06 73 TYR A O 1
ATOM 613 N N . THR A 1 74 ? 1.979 4.372 -21.026 1.00 88.75 74 THR A N 1
ATOM 614 C CA . THR A 1 74 ? 3.179 3.946 -20.299 1.00 88.75 74 THR A CA 1
ATOM 615 C C . THR A 1 74 ? 3.390 4.853 -19.089 1.00 88.75 74 THR A C 1
ATOM 617 O O . THR A 1 74 ? 3.683 4.365 -18.001 1.00 88.75 74 THR A O 1
ATOM 620 N N . ASP A 1 75 ? 3.111 6.148 -19.216 1.00 91.25 75 ASP A N 1
ATOM 621 C CA . ASP A 1 75 ? 3.197 7.086 -18.095 1.00 91.25 75 ASP A CA 1
ATOM 622 C C . ASP A 1 75 ? 2.137 6.821 -17.021 1.00 91.25 75 ASP A C 1
ATOM 624 O O . ASP A 1 75 ? 2.445 6.837 -15.829 1.00 91.25 75 ASP A O 1
ATOM 628 N N . GLN A 1 76 ? 0.909 6.479 -17.422 1.00 90.31 76 GLN A N 1
ATOM 629 C CA . GLN A 1 76 ? -0.124 6.061 -16.470 1.00 90.31 76 GLN A CA 1
ATOM 630 C C . GLN A 1 76 ? 0.293 4.807 -15.691 1.00 90.31 76 GLN A C 1
ATOM 632 O O . GLN A 1 76 ? 0.080 4.747 -14.476 1.00 90.31 76 GLN A O 1
ATOM 637 N N . SER A 1 77 ? 0.908 3.831 -16.368 1.00 91.94 77 SER A N 1
ATOM 638 C CA . SER A 1 77 ? 1.426 2.629 -15.709 1.00 91.94 77 SER A CA 1
ATOM 639 C C . SER A 1 77 ? 2.544 2.965 -14.716 1.00 91.94 77 SER A C 1
ATOM 641 O O . SER A 1 77 ? 2.505 2.505 -13.580 1.00 91.94 77 SER A O 1
ATOM 643 N N . ARG A 1 78 ? 3.484 3.846 -15.083 1.00 94.75 78 ARG A N 1
ATOM 644 C CA . ARG A 1 78 ? 4.593 4.289 -14.221 1.00 94.75 78 ARG A CA 1
ATOM 645 C C . ARG A 1 78 ? 4.105 4.977 -12.955 1.00 94.75 78 ARG A C 1
ATOM 647 O O . ARG A 1 78 ? 4.543 4.617 -11.867 1.00 94.75 78 ARG A O 1
ATOM 654 N N . ASP A 1 79 ? 3.202 5.947 -13.094 1.00 94.69 79 ASP A N 1
ATOM 655 C CA . ASP A 1 79 ? 2.608 6.654 -11.955 1.00 94.69 79 ASP A CA 1
ATOM 656 C C . ASP A 1 79 ? 1.909 5.667 -11.012 1.00 94.69 79 ASP A C 1
ATOM 658 O O . ASP A 1 79 ? 2.169 5.646 -9.812 1.00 94.69 79 ASP A O 1
ATOM 662 N N . THR A 1 80 ? 1.086 4.774 -11.558 1.00 95.00 80 THR A N 1
ATOM 663 C CA . THR A 1 80 ? 0.338 3.804 -10.750 1.00 95.00 80 THR A CA 1
ATOM 664 C C . THR A 1 80 ? 1.255 2.787 -10.066 1.00 95.00 80 THR A C 1
ATOM 666 O O . THR A 1 80 ? 1.077 2.497 -8.885 1.00 95.00 80 THR A O 1
ATOM 669 N N . LEU A 1 81 ? 2.287 2.297 -10.753 1.00 96.38 81 LEU A N 1
ATOM 670 C CA . LEU A 1 81 ? 3.254 1.364 -10.176 1.00 96.38 81 LEU A CA 1
ATOM 671 C C . LEU A 1 81 ? 4.141 2.014 -9.110 1.00 96.38 81 LEU A C 1
ATOM 673 O O . LEU A 1 81 ? 4.475 1.342 -8.138 1.00 96.38 81 LEU A O 1
ATOM 677 N N . LEU A 1 82 ? 4.475 3.307 -9.222 1.00 96.62 82 LEU A N 1
ATOM 678 C CA . LEU A 1 82 ? 5.140 4.035 -8.131 1.00 96.62 82 LEU A CA 1
ATOM 679 C C . LEU A 1 82 ? 4.255 4.113 -6.886 1.00 96.62 82 LEU A C 1
ATOM 681 O O . LEU A 1 82 ? 4.751 3.935 -5.775 1.00 96.62 82 LEU A O 1
ATOM 685 N N . ARG A 1 83 ? 2.945 4.314 -7.061 1.00 96.69 83 ARG A N 1
ATOM 686 C CA . ARG A 1 83 ? 1.979 4.314 -5.955 1.00 96.69 83 ARG A CA 1
ATOM 687 C C . ARG A 1 83 ? 1.859 2.923 -5.331 1.00 96.69 83 ARG A C 1
ATOM 689 O O . ARG A 1 83 ? 1.986 2.811 -4.114 1.00 96.69 83 ARG A O 1
ATOM 696 N N . CYS A 1 84 ? 1.747 1.859 -6.130 1.00 97.19 84 CYS A N 1
ATOM 697 C CA . CYS A 1 84 ? 1.776 0.487 -5.610 1.00 97.19 84 CYS A CA 1
ATOM 698 C C . CYS A 1 84 ? 3.078 0.188 -4.852 1.00 97.19 84 CYS A C 1
ATOM 700 O O . CYS A 1 84 ? 3.051 -0.376 -3.759 1.00 97.19 84 CYS A O 1
ATOM 702 N N . LEU A 1 85 ? 4.222 0.605 -5.403 1.00 97.38 85 LEU A N 1
ATOM 703 C CA . LEU A 1 85 ? 5.525 0.421 -4.771 1.00 97.38 85 LEU A CA 1
ATOM 704 C C . LEU A 1 85 ? 5.621 1.170 -3.443 1.00 97.38 85 LEU A C 1
ATOM 706 O O . LEU A 1 85 ? 6.164 0.634 -2.483 1.00 97.38 85 LEU A O 1
ATOM 710 N N . SER A 1 86 ? 5.068 2.379 -3.365 1.00 96.31 86 SER A N 1
ATOM 711 C CA . SER A 1 86 ? 5.040 3.161 -2.130 1.00 96.31 86 SER A CA 1
ATOM 712 C C . SER A 1 86 ? 4.315 2.442 -1.001 1.00 96.31 86 SER A C 1
ATOM 714 O O . SER A 1 86 ? 4.829 2.349 0.111 1.00 96.31 86 SER A O 1
ATOM 716 N N . VAL A 1 87 ? 3.175 1.831 -1.317 1.00 95.94 87 VAL A N 1
ATOM 717 C CA . VAL A 1 87 ? 2.374 1.052 -0.375 1.00 95.94 87 VAL A CA 1
ATOM 718 C C . VAL A 1 87 ? 3.102 -0.229 0.016 1.00 95.94 87 VAL A C 1
ATOM 720 O O . VAL A 1 87 ? 3.113 -0.572 1.193 1.00 95.94 87 VAL A O 1
ATOM 723 N N . ALA A 1 88 ? 3.778 -0.894 -0.927 1.00 96.19 88 ALA A N 1
ATOM 724 C CA . ALA A 1 88 ? 4.563 -2.091 -0.633 1.00 96.19 88 ALA A CA 1
ATOM 725 C C . ALA A 1 88 ? 5.739 -1.786 0.307 1.00 96.19 88 ALA A C 1
ATOM 727 O O . ALA A 1 88 ? 5.944 -2.494 1.290 1.00 96.19 88 ALA A O 1
ATOM 728 N N . ILE A 1 89 ? 6.483 -0.703 0.055 1.00 95.44 89 ILE A N 1
ATOM 729 C CA . ILE A 1 89 ? 7.589 -0.274 0.924 1.00 95.44 89 ILE A CA 1
ATOM 730 C C . ILE A 1 89 ? 7.052 0.179 2.285 1.00 95.44 89 ILE A C 1
ATOM 732 O O . ILE A 1 89 ? 7.648 -0.135 3.310 1.00 95.44 89 ILE A O 1
ATOM 736 N N . LYS A 1 90 ? 5.908 0.865 2.328 1.00 92.38 90 LYS A N 1
ATOM 737 C CA . LYS A 1 90 ? 5.247 1.234 3.583 1.00 92.38 90 LYS A CA 1
ATOM 738 C C . LYS A 1 90 ? 4.855 0.001 4.395 1.00 92.38 90 LYS A C 1
ATOM 740 O O . LYS A 1 90 ? 5.174 -0.074 5.578 1.00 92.38 90 LYS A O 1
ATOM 745 N N . ALA A 1 91 ? 4.230 -0.987 3.759 1.00 91.50 91 ALA A N 1
ATOM 746 C CA . ALA A 1 91 ? 3.911 -2.260 4.388 1.00 91.50 91 ALA A CA 1
ATOM 747 C C . ALA A 1 91 ? 5.190 -2.955 4.881 1.00 91.50 91 ALA A C 1
ATOM 749 O O . ALA A 1 91 ? 5.254 -3.306 6.047 1.00 91.50 91 ALA A O 1
ATOM 750 N N . HIS A 1 92 ? 6.255 -3.045 4.079 1.00 92.12 92 HIS A N 1
ATOM 75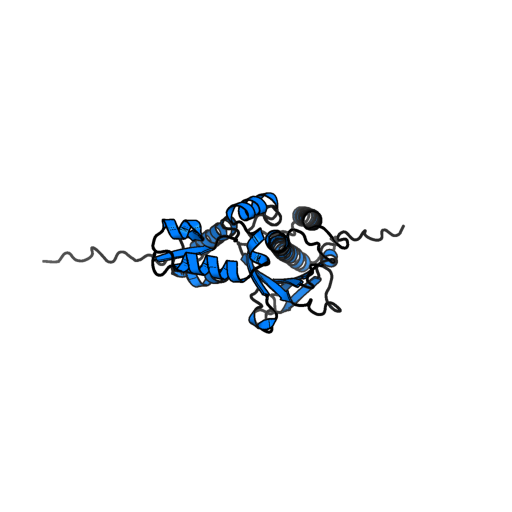1 C CA . HIS A 1 92 ? 7.553 -3.566 4.534 1.00 92.12 92 HIS A CA 1
ATOM 752 C C . HIS A 1 92 ? 8.054 -2.814 5.783 1.00 92.12 92 HIS A C 1
ATOM 754 O O . HIS A 1 92 ? 8.441 -3.426 6.772 1.00 92.12 92 HIS A O 1
ATOM 760 N N . PHE A 1 93 ? 7.972 -1.485 5.802 1.00 90.88 93 PHE A N 1
ATOM 761 C CA . PHE A 1 93 ? 8.483 -0.662 6.902 1.00 90.88 93 PHE A CA 1
ATOM 762 C C . PHE A 1 93 ? 7.807 -0.948 8.243 1.00 90.88 93 PHE A C 1
ATOM 764 O O . PHE A 1 93 ? 8.460 -1.007 9.296 1.00 90.88 93 PHE A O 1
ATOM 771 N N . PHE A 1 94 ? 6.488 -1.095 8.203 1.00 85.56 94 PHE A N 1
ATOM 772 C CA . PHE A 1 94 ? 5.701 -1.390 9.387 1.00 85.56 94 PHE A CA 1
ATOM 773 C C . PHE A 1 94 ? 5.775 -2.863 9.759 1.00 85.56 94 PHE A C 1
ATOM 775 O O . PHE A 1 94 ? 5.882 -3.174 10.942 1.00 85.56 94 PHE A O 1
ATOM 782 N N . LEU A 1 95 ? 5.750 -3.737 8.752 1.00 84.38 95 LEU A N 1
ATOM 783 C CA . LEU A 1 95 ? 5.477 -5.155 8.919 1.00 84.38 95 LEU A CA 1
ATOM 784 C C . LEU A 1 95 ? 6.735 -6.030 9.030 1.00 84.38 95 LEU A C 1
ATOM 786 O O . LEU A 1 95 ? 6.747 -7.025 9.743 1.00 84.38 95 LEU A O 1
ATOM 790 N N . PHE A 1 96 ? 7.824 -5.639 8.378 1.00 87.56 96 PHE A N 1
ATOM 791 C CA . PHE A 1 96 ? 9.031 -6.461 8.258 1.00 87.56 96 PHE A CA 1
ATOM 792 C C . PHE A 1 96 ? 10.304 -5.612 8.388 1.00 87.56 96 PHE A C 1
ATOM 794 O O . PHE A 1 96 ? 11.189 -5.667 7.542 1.00 87.56 96 PHE A O 1
ATOM 801 N N . PRO A 1 97 ? 10.432 -4.769 9.429 1.00 85.69 97 PRO A N 1
ATOM 802 C CA . PRO A 1 97 ? 11.437 -3.703 9.459 1.00 85.69 97 PRO A CA 1
ATOM 803 C C . PRO A 1 97 ? 12.895 -4.171 9.454 1.00 85.69 97 PRO A C 1
ATOM 805 O O . PRO A 1 97 ? 13.779 -3.371 9.154 1.00 85.69 97 PRO A O 1
ATOM 808 N N . ASN A 1 98 ? 13.131 -5.425 9.832 1.00 88.06 98 ASN A N 1
ATOM 809 C CA . ASN A 1 98 ? 14.459 -6.025 9.908 1.00 88.06 98 ASN A CA 1
ATOM 810 C C . ASN A 1 98 ? 14.753 -6.948 8.721 1.00 88.06 98 ASN A C 1
ATOM 812 O O . ASN A 1 98 ? 15.863 -7.469 8.630 1.00 88.06 98 ASN A O 1
ATOM 816 N N . ASP A 1 99 ? 13.775 -7.164 7.843 1.00 91.19 99 ASP A N 1
ATOM 817 C CA . ASP A 1 99 ? 13.942 -8.026 6.687 1.00 91.19 99 ASP A CA 1
ATOM 818 C C . ASP A 1 99 ? 14.433 -7.230 5.476 1.00 91.19 99 ASP A C 1
ATOM 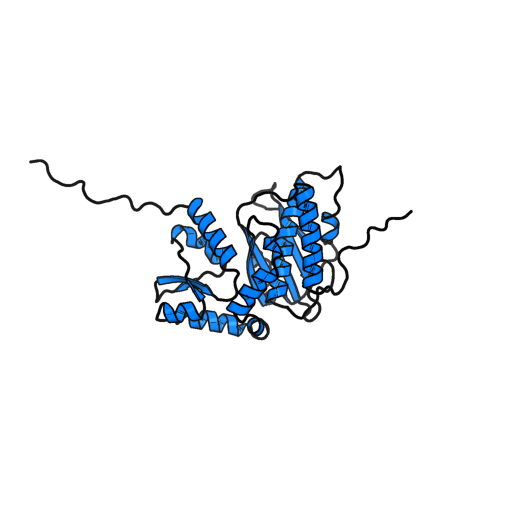820 O O . ASP A 1 99 ? 14.537 -5.998 5.467 1.00 91.19 99 ASP A O 1
ATOM 824 N N . VAL A 1 100 ? 14.798 -7.973 4.437 1.00 94.00 100 VAL A N 1
ATOM 825 C CA . VAL A 1 100 ? 15.287 -7.428 3.177 1.00 94.00 100 VAL A CA 1
ATOM 826 C C . VAL A 1 100 ? 14.392 -7.862 2.029 1.00 94.00 100 VAL A C 1
ATOM 828 O O . VAL A 1 100 ? 13.716 -8.896 2.065 1.00 94.00 100 VAL A O 1
ATOM 831 N N . VAL A 1 101 ? 14.408 -7.056 0.974 1.00 93.12 101 VAL A N 1
ATOM 832 C CA . VAL A 1 101 ? 13.733 -7.375 -0.281 1.00 93.12 101 VAL A CA 1
ATOM 833 C C . VAL A 1 101 ? 14.551 -8.426 -1.013 1.00 93.12 101 VAL A C 1
ATOM 835 O O . VAL A 1 101 ? 15.680 -8.142 -1.415 1.00 93.12 101 VAL A O 1
ATOM 838 N N . SER A 1 102 ? 13.992 -9.617 -1.232 1.00 91.56 102 SER A N 1
ATOM 839 C CA . SER A 1 102 ? 14.741 -10.733 -1.834 1.00 91.56 102 SER A CA 1
ATOM 840 C C . SER A 1 102 ? 15.255 -10.383 -3.232 1.00 91.56 102 SER A C 1
ATOM 842 O O . SER A 1 102 ? 16.411 -10.628 -3.587 1.00 91.56 102 SER A O 1
ATOM 844 N N . TYR A 1 103 ? 14.381 -9.785 -4.038 1.00 91.31 103 TYR A N 1
ATOM 845 C CA . TYR A 1 103 ? 14.665 -9.387 -5.407 1.00 91.31 103 TYR A CA 1
ATOM 846 C C . TYR A 1 103 ? 13.742 -8.253 -5.852 1.00 91.31 103 TYR A C 1
ATOM 848 O O . TYR A 1 103 ? 12.867 -7.784 -5.133 1.00 91.31 103 TYR A O 1
ATOM 856 N N . GLU A 1 104 ? 13.960 -7.809 -7.078 1.00 94.00 104 GLU A N 1
ATOM 857 C CA . GLU A 1 104 ? 13.189 -6.759 -7.718 1.00 94.00 104 GLU A CA 1
ATOM 858 C C . GLU A 1 104 ? 11.679 -7.047 -7.787 1.00 94.00 104 GLU A C 1
ATOM 860 O O . GLU A 1 104 ? 11.295 -8.115 -8.255 1.00 94.00 104 GLU A O 1
ATOM 865 N N . PRO A 1 105 ? 10.814 -6.109 -7.359 1.00 96.06 105 PRO A N 1
ATOM 866 C CA . PRO A 1 105 ? 9.374 -6.300 -7.412 1.00 96.06 105 PRO A CA 1
ATOM 867 C C . PRO A 1 105 ? 8.883 -6.601 -8.825 1.00 96.06 105 PRO A C 1
ATOM 869 O O . PRO A 1 105 ? 9.361 -6.022 -9.803 1.00 96.06 105 PRO A O 1
ATOM 872 N N . TYR A 1 106 ? 7.882 -7.465 -8.912 1.00 96.25 106 TYR A N 1
ATOM 873 C CA . TYR A 1 106 ? 7.206 -7.802 -10.158 1.00 96.25 106 TYR A CA 1
ATOM 874 C C . TYR A 1 106 ? 5.885 -7.063 -10.213 1.00 96.25 106 TYR A C 1
ATOM 876 O O . TYR A 1 106 ? 5.260 -6.849 -9.178 1.00 96.25 106 TYR A O 1
ATOM 884 N N . PHE A 1 107 ? 5.434 -6.691 -11.400 1.00 95.81 107 PHE A N 1
ATOM 885 C CA . PHE A 1 107 ? 4.103 -6.122 -11.563 1.00 95.81 107 PHE A CA 1
ATOM 886 C C . PHE A 1 107 ? 3.227 -7.011 -12.434 1.00 95.81 107 PHE A C 1
ATOM 888 O O . PHE A 1 107 ? 3.710 -7.807 -13.242 1.00 95.81 107 PHE A O 1
ATOM 895 N N . PHE A 1 108 ? 1.924 -6.856 -12.252 1.00 94.94 108 PHE A N 1
ATOM 896 C CA . PHE A 1 108 ? 0.901 -7.505 -13.053 1.00 94.94 108 PHE A CA 1
ATOM 897 C C . PHE A 1 108 ? -0.184 -6.496 -13.417 1.00 94.94 108 PHE A C 1
ATOM 899 O O . PHE A 1 108 ? -0.320 -5.435 -12.797 1.00 94.94 108 PHE A O 1
ATOM 906 N N . THR A 1 109 ? -0.959 -6.842 -14.436 1.00 94.19 109 THR A N 1
ATOM 907 C CA . THR A 1 109 ? -2.110 -6.070 -14.884 1.00 94.19 109 THR A CA 1
ATOM 908 C C . THR A 1 109 ? -3.333 -6.968 -14.972 1.00 94.19 109 THR A C 1
ATOM 910 O O . THR A 1 109 ? -3.234 -8.136 -15.343 1.00 94.19 109 THR A O 1
ATOM 913 N N . ILE A 1 110 ? -4.494 -6.423 -14.617 1.00 91.69 110 ILE A N 1
ATOM 914 C CA . ILE A 1 110 ? -5.785 -7.099 -14.750 1.00 91.69 110 ILE A CA 1
ATOM 915 C C . ILE A 1 110 ? -6.697 -6.183 -15.575 1.00 91.69 110 ILE A C 1
ATOM 917 O O . ILE A 1 110 ? -6.863 -5.015 -15.209 1.00 91.69 110 ILE A O 1
ATOM 921 N N . PRO A 1 111 ? -7.284 -6.660 -16.686 1.00 90.19 111 PRO A N 1
ATOM 922 C CA . PRO A 1 111 ? -8.258 -5.870 -17.425 1.00 90.19 111 PRO A CA 1
ATOM 923 C C . PRO A 1 111 ? -9.511 -5.657 -16.569 1.00 90.19 111 PRO A C 1
ATOM 925 O O . PRO A 1 111 ? -10.007 -6.584 -15.924 1.00 90.19 111 PRO A O 1
ATOM 928 N N . SER A 1 112 ? -10.049 -4.439 -16.551 1.00 86.88 112 SER A N 1
ATOM 929 C CA . SER A 1 112 ? -11.325 -4.181 -15.885 1.00 86.88 112 SER A CA 1
ATOM 930 C C . SER A 1 112 ? -12.473 -4.685 -16.762 1.00 86.88 112 SER A C 1
ATOM 932 O O . SER A 1 112 ? -12.751 -4.122 -17.814 1.00 86.88 112 SER A O 1
ATOM 934 N N . LEU A 1 113 ? -13.192 -5.716 -16.308 1.00 85.62 113 LEU A N 1
ATOM 935 C CA . LEU A 1 113 ? -14.325 -6.283 -17.059 1.00 85.62 113 LEU A CA 1
ATOM 936 C C . LEU A 1 113 ? -15.474 -5.282 -17.265 1.00 85.62 113 LEU A C 1
ATOM 938 O O . LEU A 1 113 ? -16.156 -5.327 -18.282 1.00 85.62 113 LEU A O 1
ATOM 942 N N . ASN A 1 114 ? -15.653 -4.353 -16.323 1.00 86.69 114 ASN A N 1
ATOM 943 C CA . ASN A 1 114 ? -16.690 -3.317 -16.395 1.00 86.69 114 ASN A CA 1
ATOM 944 C C . ASN A 1 114 ? -16.255 -2.089 -17.211 1.00 86.69 114 ASN A C 1
ATOM 946 O O . ASN A 1 114 ? -17.082 -1.238 -17.514 1.00 86.69 114 ASN A O 1
ATOM 950 N N . ASP A 1 115 ? -14.960 -1.966 -17.512 1.00 87.56 115 ASP A N 1
ATOM 951 C CA . ASP A 1 115 ? -14.401 -0.828 -18.244 1.00 87.56 115 ASP A CA 1
ATOM 952 C C . ASP A 1 115 ? -13.180 -1.301 -19.046 1.00 87.56 115 ASP A C 1
ATOM 954 O O . ASP A 1 115 ? -12.065 -1.293 -18.519 1.00 87.56 115 ASP A O 1
ATOM 958 N N . PRO A 1 116 ? -13.376 -1.744 -20.302 1.00 86.19 116 PRO A N 1
ATOM 959 C CA . PRO A 1 116 ? -12.314 -2.329 -21.120 1.00 86.19 116 PRO A CA 1
ATOM 960 C C . PRO A 1 116 ? -11.124 -1.397 -21.377 1.00 86.19 116 PRO A C 1
ATOM 962 O O . PRO A 1 116 ? -10.033 -1.868 -21.690 1.00 86.19 116 PRO A O 1
ATOM 965 N N . ASN A 1 117 ? -11.315 -0.082 -21.235 1.00 85.25 117 ASN A N 1
ATOM 966 C CA . ASN A 1 117 ? -10.253 0.908 -21.409 1.00 85.25 117 ASN A CA 1
ATOM 967 C C . ASN A 1 117 ? -9.418 1.102 -20.139 1.00 85.25 117 ASN A C 1
ATOM 969 O O . ASN A 1 117 ? -8.425 1.832 -20.150 1.00 85.25 117 ASN A O 1
ATOM 973 N N . ASN A 1 118 ? -9.809 0.460 -19.040 1.00 87.69 118 ASN A N 1
ATOM 974 C CA . ASN A 1 118 ? -9.160 0.598 -17.756 1.00 87.69 118 ASN A CA 1
ATOM 975 C C . ASN A 1 118 ? -8.386 -0.668 -17.391 1.00 87.69 118 ASN A C 1
ATOM 977 O O . ASN A 1 118 ? -8.901 -1.788 -17.383 1.00 87.69 118 ASN A O 1
ATOM 981 N N . THR A 1 119 ? -7.120 -0.464 -17.050 1.00 91.38 119 THR A N 1
ATOM 982 C CA . THR A 1 119 ? -6.219 -1.515 -16.590 1.00 91.38 119 THR A CA 1
ATOM 983 C C . THR A 1 119 ? -5.966 -1.317 -15.108 1.00 91.38 119 THR A C 1
ATOM 985 O O . THR A 1 119 ? -5.581 -0.233 -14.681 1.00 91.38 119 THR A O 1
ATOM 988 N N . ILE A 1 120 ? -6.175 -2.375 -14.335 1.00 93.12 120 ILE A N 1
ATOM 989 C CA . ILE A 1 120 ? -5.849 -2.416 -12.914 1.00 93.12 120 ILE A CA 1
ATOM 990 C C . ILE A 1 120 ? -4.395 -2.847 -12.799 1.00 93.12 120 ILE A C 1
ATOM 992 O O . ILE A 1 120 ? -4.015 -3.881 -13.352 1.00 93.12 120 ILE A O 1
ATOM 996 N N . TYR A 1 121 ? -3.597 -2.086 -12.062 1.00 95.38 121 TYR A N 1
ATOM 997 C CA . TYR A 1 121 ? -2.203 -2.427 -11.812 1.00 95.38 121 TYR A CA 1
ATOM 998 C C . TYR A 1 121 ? -2.024 -3.020 -10.420 1.00 95.38 121 TYR A C 1
ATOM 1000 O O . TYR A 1 121 ? -2.644 -2.588 -9.443 1.00 95.38 121 TYR A O 1
ATOM 1008 N N . GLY A 1 122 ? -1.111 -3.981 -10.327 1.00 96.12 122 GLY A N 1
ATOM 1009 C CA . GLY A 1 122 ? -0.667 -4.526 -9.059 1.00 96.12 122 GLY A CA 1
ATOM 1010 C C . GLY A 1 122 ? 0.817 -4.858 -9.050 1.00 96.12 122 GLY A C 1
ATOM 1011 O O . GLY A 1 122 ? 1.487 -4.870 -10.083 1.00 96.12 122 GLY A O 1
ATOM 1012 N N . LEU A 1 123 ? 1.335 -5.081 -7.850 1.00 96.62 123 LEU A N 1
ATOM 1013 C CA . LEU A 1 123 ? 2.740 -5.314 -7.566 1.00 96.62 123 LEU A CA 1
ATOM 1014 C C . LEU A 1 123 ? 2.883 -6.495 -6.607 1.00 96.62 123 LEU A C 1
ATOM 1016 O O . LEU A 1 123 ? 2.130 -6.599 -5.645 1.00 96.62 123 LEU A O 1
ATOM 1020 N N . ILE A 1 124 ? 3.879 -7.342 -6.844 1.00 96.06 124 ILE A N 1
ATOM 1021 C CA . ILE A 1 124 ? 4.323 -8.404 -5.947 1.00 96.06 124 ILE A CA 1
ATOM 1022 C C . ILE A 1 124 ? 5.724 -8.050 -5.454 1.00 96.06 124 ILE A C 1
ATOM 1024 O O . ILE A 1 124 ? 6.655 -7.860 -6.240 1.00 96.06 124 ILE A O 1
ATOM 1028 N N . TYR A 1 125 ? 5.864 -7.969 -4.138 1.00 95.88 125 TYR A N 1
ATOM 1029 C CA . TYR A 1 125 ? 7.067 -7.544 -3.438 1.00 95.88 125 TYR A CA 1
ATOM 1030 C C . TYR A 1 125 ? 7.462 -8.630 -2.432 1.00 95.88 125 TYR A C 1
ATOM 1032 O O . TYR A 1 125 ? 6.790 -8.815 -1.418 1.00 95.88 125 TYR A O 1
ATOM 1040 N N . LYS A 1 126 ? 8.521 -9.389 -2.733 1.00 94.19 126 LYS A N 1
ATOM 1041 C CA . LYS A 1 126 ? 8.939 -10.540 -1.918 1.00 94.19 126 LYS A CA 1
ATOM 1042 C C . LYS A 1 126 ? 9.898 -10.137 -0.799 1.00 94.19 126 LYS A C 1
ATOM 1044 O O . LYS A 1 126 ? 10.835 -9.367 -1.024 1.00 94.19 126 LYS A O 1
ATOM 1049 N N . ILE A 1 127 ? 9.675 -10.720 0.374 1.00 91.44 127 ILE A N 1
ATOM 1050 C CA . ILE A 1 127 ? 10.500 -10.571 1.572 1.00 91.44 127 ILE A CA 1
ATOM 1051 C C . ILE A 1 127 ? 11.249 -11.883 1.814 1.00 91.44 127 ILE A C 1
ATOM 1053 O O . ILE A 1 127 ? 10.677 -12.960 1.670 1.00 91.44 127 ILE A O 1
ATOM 1057 N N . GLU A 1 128 ? 12.540 -11.806 2.142 1.00 83.25 128 GLU A N 1
ATOM 1058 C CA . GLU A 1 128 ? 13.417 -12.986 2.134 1.00 83.25 128 GLU A CA 1
ATOM 1059 C C . GLU A 1 128 ? 13.163 -13.978 3.267 1.00 83.25 128 GLU A C 1
ATOM 1061 O O . GLU A 1 128 ? 13.126 -15.180 3.021 1.00 83.25 128 GLU A O 1
ATOM 1066 N N . LYS A 1 129 ? 13.002 -13.494 4.499 1.00 71.00 129 LYS A N 1
ATOM 1067 C CA . LYS A 1 129 ? 13.143 -14.342 5.687 1.00 71.00 129 LYS A CA 1
ATOM 1068 C C . LYS A 1 129 ? 11.990 -15.329 5.906 1.00 71.00 129 LYS A C 1
ATOM 1070 O O . LYS A 1 129 ? 12.208 -16.379 6.499 1.00 71.00 129 LYS A O 1
ATOM 1075 N N . ASP A 1 130 ? 10.806 -15.023 5.379 1.00 68.38 130 ASP A N 1
ATOM 1076 C CA . ASP A 1 130 ? 9.565 -15.719 5.740 1.00 68.38 130 ASP A CA 1
ATOM 1077 C C . ASP A 1 130 ? 8.823 -16.350 4.548 1.00 68.38 130 ASP A C 1
ATOM 1079 O O . ASP A 1 130 ? 7.679 -16.765 4.698 1.00 68.38 130 ASP A O 1
ATOM 1083 N N . ASP A 1 131 ? 9.412 -16.341 3.347 1.00 82.12 131 ASP A N 1
ATOM 1084 C CA . ASP A 1 131 ? 8.730 -16.672 2.076 1.00 82.12 131 ASP A CA 1
ATOM 1085 C C . ASP A 1 131 ? 7.405 -15.905 1.849 1.00 82.12 131 ASP A C 1
ATOM 1087 O O . ASP A 1 131 ? 6.563 -16.254 1.020 1.00 82.12 131 ASP A O 1
ATOM 1091 N N . LYS A 1 132 ? 7.229 -14.800 2.579 1.00 89.50 132 LYS A N 1
ATOM 1092 C CA . LYS A 1 132 ? 6.059 -13.933 2.499 1.00 89.50 132 LYS A CA 1
ATOM 1093 C C . LYS A 1 132 ? 6.205 -12.955 1.354 1.00 89.50 132 LYS A C 1
ATOM 1095 O O . LYS A 1 132 ? 7.285 -12.441 1.045 1.00 89.50 132 LYS A O 1
ATOM 1100 N N . SER A 1 133 ? 5.067 -12.639 0.754 1.00 93.12 133 SER A N 1
ATOM 1101 C CA . SER A 1 133 ? 4.990 -11.625 -0.291 1.00 93.12 133 SER A CA 1
ATOM 1102 C C . SER A 1 133 ? 3.971 -10.562 0.075 1.00 93.12 133 SER A C 1
ATOM 1104 O O . SER A 1 133 ? 2.870 -10.864 0.530 1.00 93.12 133 SER A O 1
ATOM 1106 N N . ILE A 1 134 ? 4.342 -9.305 -0.148 1.00 94.62 134 ILE A N 1
ATOM 1107 C CA . ILE A 1 134 ? 3.419 -8.179 -0.120 1.00 94.62 134 ILE A CA 1
ATOM 1108 C C . ILE A 1 134 ? 2.844 -8.040 -1.526 1.00 94.62 134 ILE A C 1
ATOM 1110 O O . ILE A 1 134 ? 3.580 -7.790 -2.483 1.00 94.62 134 ILE A O 1
ATOM 1114 N N . ILE A 1 135 ? 1.534 -8.199 -1.658 1.00 95.50 135 ILE A N 1
ATOM 1115 C CA . ILE A 1 135 ? 0.814 -7.969 -2.907 1.00 95.50 135 ILE A CA 1
ATOM 1116 C C . ILE A 1 135 ? 0.031 -6.676 -2.770 1.00 95.50 135 ILE A C 1
ATOM 1118 O O . ILE A 1 135 ? -0.826 -6.572 -1.899 1.00 95.50 135 ILE A O 1
ATOM 1122 N N . VAL A 1 136 ? 0.299 -5.710 -3.642 1.00 96.88 136 VAL A N 1
ATOM 1123 C CA . VAL A 1 136 ? -0.402 -4.424 -3.673 1.00 96.88 136 VAL A CA 1
ATOM 1124 C C . VAL A 1 136 ? -1.220 -4.306 -4.947 1.00 96.88 136 VAL A C 1
ATOM 1126 O O . VAL A 1 136 ? -0.727 -4.636 -6.020 1.00 96.88 136 VAL A O 1
ATOM 1129 N N . CYS A 1 137 ? -2.447 -3.800 -4.855 1.00 95.75 137 CYS A N 1
ATOM 1130 C CA . CYS A 1 137 ? -3.315 -3.573 -6.003 1.00 95.75 137 CYS A CA 1
ATOM 1131 C C . CYS A 1 137 ? -4.199 -2.332 -5.820 1.00 95.75 137 CYS A C 1
ATOM 1133 O O . CYS A 1 137 ? -4.565 -1.956 -4.707 1.00 95.75 137 CYS A O 1
ATOM 1135 N N . GLU A 1 138 ? -4.590 -1.710 -6.930 1.00 93.50 138 GLU A N 1
ATOM 1136 C CA . GLU A 1 138 ? -5.567 -0.613 -6.949 1.00 93.50 138 GLU A CA 1
ATOM 1137 C C . GLU A 1 138 ? -7.002 -1.038 -6.618 1.00 93.50 138 GLU A C 1
ATOM 1139 O O . GLU A 1 138 ? -7.860 -0.183 -6.388 1.00 93.50 138 GLU A O 1
ATOM 1144 N N . ARG A 1 139 ? -7.289 -2.340 -6.661 1.00 91.44 139 ARG A N 1
ATOM 1145 C CA . ARG A 1 139 ? -8.593 -2.908 -6.321 1.00 91.44 139 ARG A CA 1
ATOM 1146 C C . ARG A 1 139 ? -8.450 -3.963 -5.244 1.00 91.44 139 ARG A C 1
ATOM 1148 O O . ARG A 1 139 ? -7.400 -4.586 -5.106 1.00 91.44 139 ARG A O 1
ATOM 1155 N N . ASN A 1 140 ? -9.540 -4.169 -4.516 1.00 90.81 140 ASN A N 1
ATOM 1156 C CA . ASN A 1 140 ? -9.618 -5.244 -3.551 1.00 90.81 140 ASN A CA 1
ATOM 1157 C C . ASN A 1 140 ? -9.576 -6.583 -4.302 1.00 90.81 140 ASN A C 1
ATOM 1159 O O . ASN A 1 140 ? -10.478 -6.876 -5.082 1.00 90.81 140 ASN A O 1
ATOM 1163 N N . LEU A 1 141 ? -8.514 -7.358 -4.095 1.00 87.62 141 LEU A N 1
ATOM 1164 C CA . LEU A 1 141 ? -8.328 -8.681 -4.693 1.00 87.62 141 LEU A CA 1
ATOM 1165 C C . LEU A 1 141 ? -8.567 -9.808 -3.687 1.00 87.62 141 LEU A C 1
ATOM 1167 O O . LEU A 1 141 ? -8.243 -10.950 -3.986 1.00 87.62 141 LEU A O 1
ATOM 1171 N N . ILE A 1 142 ? -9.101 -9.519 -2.495 1.00 85.31 142 ILE A N 1
ATOM 1172 C CA . ILE A 1 142 ? -9.191 -10.517 -1.422 1.00 85.31 142 ILE A CA 1
ATOM 1173 C C . ILE A 1 142 ? -9.958 -11.774 -1.839 1.00 85.31 142 ILE A C 1
ATOM 1175 O O . ILE A 1 142 ? -9.596 -12.874 -1.441 1.00 85.31 142 ILE A O 1
ATOM 1179 N N . GLU A 1 143 ? -10.982 -11.611 -2.674 1.00 84.06 143 GLU A N 1
ATOM 1180 C CA . GLU A 1 143 ? -11.816 -12.705 -3.176 1.00 84.06 143 GLU A CA 1
ATOM 1181 C C . GLU A 1 143 ? -11.088 -13.603 -4.183 1.00 84.06 143 GLU A C 1
ATOM 1183 O O . GLU A 1 143 ? -11.524 -14.724 -4.419 1.00 84.06 143 GLU A O 1
ATOM 1188 N N . LEU A 1 144 ? -9.977 -13.133 -4.763 1.00 79.25 144 LEU A N 1
ATOM 1189 C CA . LEU A 1 144 ? -9.139 -13.920 -5.670 1.00 79.25 144 LEU A CA 1
ATOM 1190 C C . LEU A 1 144 ? -8.142 -14.814 -4.927 1.00 79.25 144 LEU A C 1
ATOM 1192 O O . LEU A 1 144 ? -7.514 -15.668 -5.551 1.00 79.25 144 LEU A O 1
ATOM 1196 N N . PHE A 1 145 ? -7.960 -14.606 -3.622 1.00 76.88 145 PHE A N 1
ATOM 1197 C CA . PHE A 1 145 ? -7.087 -15.437 -2.808 1.00 76.88 145 PHE A CA 1
ATOM 1198 C C . PHE A 1 145 ? -7.895 -16.513 -2.093 1.00 76.88 145 PHE A C 1
ATOM 1200 O O . PHE A 1 145 ? -8.942 -16.246 -1.499 1.00 76.88 145 PHE A O 1
ATOM 1207 N N . ASP A 1 146 ? -7.346 -17.725 -2.052 1.00 75.62 146 ASP A N 1
ATOM 1208 C CA . ASP A 1 146 ? -7.798 -18.716 -1.087 1.00 75.62 146 ASP A CA 1
ATOM 1209 C C . ASP A 1 146 ? -7.582 -18.140 0.319 1.00 75.62 146 ASP A C 1
ATOM 1211 O O . ASP A 1 146 ? -6.451 -17.863 0.725 1.00 75.62 146 ASP A O 1
ATOM 1215 N N . LYS A 1 147 ? -8.676 -17.967 1.074 1.00 63.69 147 LYS A N 1
ATOM 1216 C CA . LYS A 1 147 ? -8.685 -17.358 2.418 1.00 63.69 147 LYS A CA 1
ATOM 1217 C C . LYS A 1 147 ? -7.564 -17.819 3.371 1.00 63.69 147 LYS A C 1
ATOM 1219 O O . LYS A 1 147 ? -7.091 -16.954 4.104 1.00 63.69 147 LYS A O 1
ATOM 1224 N N . PRO A 1 148 ? -7.108 -19.092 3.406 1.00 60.56 148 PRO A N 1
ATOM 1225 C CA . PRO A 1 148 ? -6.018 -19.484 4.305 1.00 60.56 148 PRO A CA 1
ATOM 1226 C C . PRO A 1 148 ? -4.648 -18.878 3.964 1.00 60.56 148 PRO A C 1
ATOM 1228 O O . PRO A 1 148 ? -3.772 -18.920 4.815 1.00 60.56 148 PRO A O 1
ATOM 1231 N N . LYS A 1 149 ? -4.443 -18.307 2.768 1.00 75.88 149 LYS A N 1
ATOM 1232 C CA . LYS A 1 149 ? -3.128 -17.794 2.345 1.00 75.88 149 LYS A CA 1
ATOM 1233 C C . LYS A 1 149 ? -2.879 -16.330 2.694 1.00 75.88 149 LYS A C 1
ATOM 1235 O O . LYS A 1 149 ? -1.737 -15.889 2.638 1.00 75.88 149 LYS A O 1
ATOM 1240 N N . VAL A 1 150 ? -3.916 -15.556 3.029 1.00 80.12 150 VAL A N 1
ATOM 1241 C CA . VAL A 1 150 ? -3.766 -14.138 3.392 1.00 80.12 150 VAL A CA 1
ATOM 1242 C C . VAL A 1 150 ? -3.553 -14.021 4.898 1.00 80.12 150 VAL A C 1
ATOM 1244 O O . VAL A 1 150 ? -4.491 -14.150 5.682 1.00 80.12 150 VAL A O 1
ATOM 1247 N N . VAL A 1 151 ? -2.320 -13.719 5.296 1.00 81.88 151 VAL A N 1
ATOM 1248 C CA . VAL A 1 151 ? -1.923 -13.533 6.700 1.00 81.88 151 VAL A CA 1
ATOM 1249 C C . VAL A 1 151 ? -2.466 -12.220 7.251 1.00 81.88 151 VAL A C 1
ATOM 1251 O O . VAL A 1 151 ? -2.896 -12.145 8.402 1.00 81.88 151 VAL A O 1
ATOM 1254 N N . TYR A 1 152 ? -2.411 -11.157 6.443 1.00 84.19 152 TYR A N 1
ATOM 1255 C CA . TYR A 1 152 ? -2.718 -9.808 6.907 1.00 84.19 152 TYR A CA 1
ATOM 1256 C C . TYR A 1 152 ? -3.130 -8.866 5.772 1.00 84.19 152 TYR A C 1
ATOM 1258 O O . TYR A 1 152 ? -2.673 -9.005 4.637 1.00 84.19 152 TYR A O 1
ATOM 1266 N N . GLN A 1 153 ? -3.967 -7.877 6.095 1.00 87.19 153 GLN A N 1
ATOM 1267 C CA . GLN A 1 153 ? -4.386 -6.808 5.188 1.00 87.19 153 GLN A CA 1
ATOM 1268 C C . GLN A 1 153 ? -3.861 -5.464 5.687 1.00 87.19 153 GLN A C 1
ATOM 1270 O O . GLN A 1 153 ? -4.021 -5.123 6.854 1.00 87.19 153 GLN A O 1
ATOM 1275 N N . PHE A 1 154 ? -3.267 -4.686 4.788 1.00 86.25 154 PHE A N 1
ATOM 1276 C CA . PHE A 1 154 ? -2.720 -3.363 5.082 1.00 86.25 154 PHE A CA 1
ATOM 1277 C C . PHE A 1 154 ? -3.213 -2.348 4.037 1.00 86.25 154 PHE A C 1
ATOM 1279 O O . PHE A 1 154 ? -2.456 -1.937 3.154 1.00 86.25 154 PHE A O 1
ATOM 1286 N N . PRO A 1 155 ? -4.504 -1.975 4.053 1.00 89.69 155 PRO A N 1
ATOM 1287 C CA . PRO A 1 155 ? -4.996 -0.929 3.168 1.00 89.69 155 PRO A CA 1
ATOM 1288 C C . PRO A 1 155 ? -4.273 0.389 3.467 1.00 89.69 155 PRO A C 1
ATOM 1290 O O . PRO A 1 155 ? -4.053 0.753 4.623 1.00 89.69 155 PRO A O 1
ATOM 1293 N N . ALA A 1 156 ? -3.898 1.115 2.419 1.00 92.62 156 ALA A N 1
ATOM 1294 C CA . ALA A 1 156 ? -3.201 2.385 2.551 1.00 92.62 156 ALA A CA 1
ATOM 1295 C C . ALA A 1 156 ? -3.772 3.418 1.586 1.00 92.62 156 ALA A C 1
ATOM 1297 O O . ALA A 1 156 ? -3.995 3.141 0.407 1.00 92.62 156 ALA A O 1
ATOM 1298 N N . VAL A 1 157 ? -3.961 4.637 2.083 1.00 93.88 157 VAL A N 1
ATOM 1299 C CA . VAL A 1 157 ? -4.244 5.788 1.229 1.00 93.88 157 VAL A CA 1
ATOM 1300 C C . VAL A 1 157 ? -2.937 6.281 0.620 1.00 93.88 157 VAL A C 1
ATOM 1302 O O . VAL A 1 157 ? -1.947 6.479 1.328 1.00 93.88 157 VAL A O 1
ATOM 1305 N N . VAL A 1 158 ? -2.958 6.519 -0.688 1.00 93.81 158 VAL A N 1
ATOM 1306 C CA . VAL A 1 158 ? -1.913 7.257 -1.395 1.00 93.81 158 VAL A CA 1
ATOM 1307 C C . VAL A 1 158 ? -2.474 8.613 -1.809 1.00 93.81 158 VAL A C 1
ATOM 1309 O O . VAL A 1 158 ? -3.403 8.689 -2.615 1.00 93.81 158 VAL A O 1
ATOM 1312 N N . ILE A 1 159 ? -1.904 9.673 -1.242 1.00 91.56 159 ILE A N 1
ATOM 1313 C CA . ILE A 1 159 ? -2.279 11.075 -1.481 1.00 91.56 159 ILE A CA 1
ATOM 1314 C C . ILE A 1 159 ? -1.582 11.648 -2.729 1.00 91.56 159 ILE A C 1
ATOM 1316 O O . ILE A 1 159 ? -0.840 10.950 -3.425 1.00 91.56 159 ILE A O 1
ATOM 1320 N N . GLU A 1 160 ? -1.823 12.918 -3.056 1.00 87.31 160 GLU A N 1
ATOM 1321 C CA . GLU A 1 160 ? -1.253 13.559 -4.253 1.00 87.31 160 GLU A CA 1
ATOM 1322 C C . GLU A 1 160 ? 0.273 13.752 -4.159 1.00 87.31 160 GLU A C 1
ATOM 1324 O O . GLU A 1 160 ? 0.971 13.598 -5.161 1.00 87.31 160 GLU A O 1
ATOM 1329 N N . ASP A 1 161 ? 0.798 14.060 -2.969 1.00 86.31 161 ASP A N 1
ATOM 1330 C CA . ASP A 1 161 ? 2.206 14.425 -2.777 1.00 86.31 161 ASP A CA 1
ATOM 1331 C C . ASP A 1 161 ? 3.145 13.220 -2.918 1.00 86.31 161 ASP A C 1
ATOM 1333 O O . ASP A 1 161 ? 3.314 12.407 -2.004 1.00 86.31 161 ASP A O 1
ATOM 1337 N N . SER A 1 162 ? 3.818 13.159 -4.066 1.00 82.12 162 SER A N 1
ATOM 1338 C CA . SER A 1 162 ? 4.687 12.050 -4.432 1.00 82.12 162 SER A CA 1
ATOM 1339 C C . SER A 1 162 ? 5.924 11.867 -3.558 1.00 82.12 162 SER A C 1
ATOM 1341 O O . SER A 1 162 ? 6.469 10.768 -3.501 1.00 82.12 162 SER A O 1
ATOM 1343 N N . PHE A 1 163 ? 6.375 12.901 -2.843 1.00 81.81 163 PHE A N 1
ATOM 1344 C CA . PHE A 1 163 ? 7.492 12.747 -1.904 1.00 81.81 163 PHE A CA 1
ATOM 1345 C C . PHE A 1 163 ? 7.042 12.168 -0.569 1.00 81.81 163 PHE A C 1
ATOM 1347 O O . PHE A 1 163 ? 7.792 11.422 0.064 1.00 81.81 163 PHE A O 1
ATOM 1354 N N . ARG A 1 164 ? 5.801 12.449 -0.154 1.00 87.12 164 ARG A N 1
ATOM 1355 C CA . ARG A 1 164 ? 5.221 11.827 1.043 1.00 87.12 164 ARG A CA 1
ATOM 1356 C C . ARG A 1 164 ? 5.021 10.324 0.871 1.00 87.12 164 ARG A C 1
ATOM 1358 O O . ARG A 1 164 ? 5.071 9.610 1.870 1.00 87.12 164 ARG A O 1
ATOM 1365 N N . TRP A 1 165 ? 4.898 9.834 -0.366 1.00 88.94 165 TRP A N 1
ATOM 1366 C CA . TRP A 1 165 ? 4.752 8.405 -0.672 1.00 88.94 165 TRP A CA 1
ATOM 1367 C C . TRP A 1 165 ? 5.883 7.534 -0.121 1.00 88.94 165 TRP A C 1
ATOM 1369 O O . TRP A 1 165 ? 5.651 6.365 0.148 1.00 88.94 165 TRP A O 1
ATOM 1379 N N . PHE A 1 166 ? 7.094 8.068 0.057 1.00 89.81 166 PHE A N 1
ATOM 1380 C CA . PHE A 1 166 ? 8.252 7.301 0.537 1.00 89.81 166 PHE A CA 1
ATOM 1381 C C . PHE A 1 166 ? 8.897 7.919 1.789 1.00 89.81 166 PHE A C 1
ATOM 1383 O O . PHE A 1 166 ? 10.075 7.696 2.073 1.00 89.81 166 PHE A O 1
ATOM 1390 N N . SER A 1 167 ? 8.144 8.720 2.553 1.00 89.00 167 SER A N 1
ATOM 1391 C CA . SER A 1 167 ? 8.672 9.431 3.723 1.00 89.00 167 SER A CA 1
ATOM 1392 C C . SER A 1 167 ? 8.847 8.508 4.935 1.00 89.00 167 SER A C 1
ATOM 1394 O O . SER A 1 167 ? 8.006 8.456 5.836 1.00 89.00 167 SER A O 1
ATOM 1396 N N . LEU A 1 168 ? 10.000 7.833 5.011 1.00 86.44 168 LEU A N 1
ATOM 1397 C CA . LEU A 1 168 ? 10.373 6.998 6.163 1.00 86.44 168 LEU A CA 1
ATOM 1398 C C . LEU A 1 168 ? 10.364 7.781 7.485 1.00 86.44 168 LEU A C 1
ATOM 1400 O O . LEU A 1 168 ? 10.092 7.213 8.540 1.00 86.44 168 LEU A O 1
ATOM 1404 N N . LYS A 1 169 ? 10.658 9.088 7.456 1.00 87.69 169 LYS A N 1
ATOM 1405 C CA . LYS A 1 169 ? 10.596 9.946 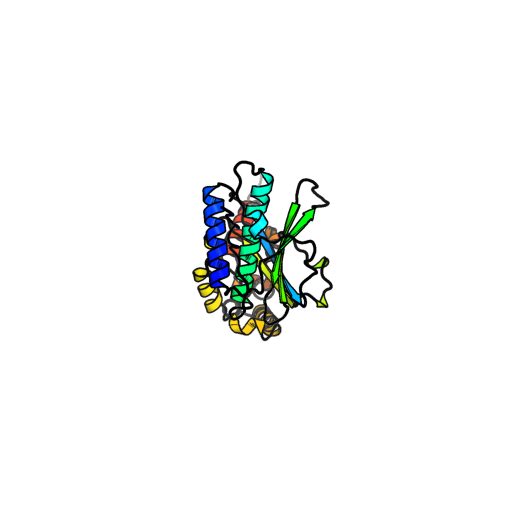8.648 1.00 87.69 169 LYS A CA 1
ATOM 1406 C C . LYS A 1 169 ? 9.170 10.022 9.196 1.00 87.69 169 LYS A C 1
ATOM 1408 O O . LYS A 1 169 ? 8.977 9.804 10.388 1.00 87.69 169 LYS A O 1
ATOM 1413 N N . ASN A 1 170 ? 8.188 10.285 8.335 1.00 84.75 170 ASN A N 1
ATOM 1414 C CA . ASN A 1 170 ? 6.786 10.367 8.750 1.00 84.75 170 ASN A CA 1
ATOM 1415 C C . ASN A 1 170 ? 6.294 9.004 9.240 1.00 84.75 170 ASN A C 1
ATOM 1417 O O . ASN A 1 170 ? 5.651 8.908 10.280 1.00 84.75 170 ASN A O 1
ATOM 1421 N N . TRP A 1 171 ? 6.676 7.928 8.551 1.00 86.81 171 TRP A N 1
ATOM 1422 C CA . TRP A 1 171 ? 6.291 6.584 8.970 1.00 86.81 171 TRP A CA 1
ATOM 1423 C C . TRP A 1 171 ? 6.922 6.169 10.297 1.00 86.81 171 TRP A C 1
ATOM 1425 O O . TRP A 1 171 ? 6.269 5.484 11.074 1.00 86.81 171 TRP A O 1
ATOM 1435 N N . ASN A 1 172 ? 8.142 6.615 10.613 1.00 86.12 172 ASN A N 1
ATOM 1436 C CA . ASN A 1 172 ? 8.731 6.406 11.938 1.00 86.12 172 ASN A CA 1
ATOM 1437 C C . ASN A 1 172 ? 7.904 7.067 13.049 1.00 86.12 172 ASN A C 1
ATOM 1439 O O . ASN A 1 172 ? 7.718 6.451 14.095 1.00 86.12 172 ASN A O 1
ATOM 1443 N N . ILE A 1 173 ? 7.373 8.272 12.818 1.00 84.62 173 ILE A N 1
ATOM 1444 C CA . ILE A 1 173 ? 6.498 8.958 13.783 1.00 84.62 173 ILE A CA 1
ATOM 1445 C C . ILE A 1 173 ? 5.233 8.122 14.021 1.00 84.62 173 ILE A C 1
ATOM 1447 O O . ILE A 1 173 ? 4.892 7.833 15.167 1.00 84.62 173 ILE A O 1
ATOM 1451 N N . VAL A 1 174 ? 4.596 7.648 12.944 1.00 80.81 174 VAL A N 1
ATOM 1452 C CA . VAL A 1 174 ? 3.427 6.752 13.024 1.00 80.81 174 VAL A CA 1
ATOM 1453 C C . VAL A 1 174 ? 3.777 5.454 13.761 1.00 80.81 174 VAL A C 1
ATOM 1455 O O . VAL A 1 174 ? 3.043 5.016 14.644 1.00 80.81 174 VAL A O 1
ATOM 1458 N N . LYS A 1 175 ? 4.933 4.857 13.452 1.00 80.38 175 LYS A N 1
ATOM 1459 C CA . LYS A 1 175 ? 5.402 3.603 14.053 1.00 80.38 175 LYS A CA 1
ATOM 1460 C C . LYS A 1 175 ? 5.612 3.715 15.556 1.00 80.38 175 LYS A C 1
ATOM 1462 O O . LYS A 1 175 ? 5.223 2.805 16.284 1.00 80.38 175 LYS A O 1
ATOM 1467 N N . GLN A 1 176 ? 6.207 4.817 16.003 1.00 80.94 176 GLN A N 1
ATOM 1468 C CA . GLN A 1 176 ? 6.426 5.110 17.419 1.00 80.94 176 GLN A CA 1
ATOM 1469 C C . GLN A 1 176 ? 5.107 5.376 18.145 1.00 80.94 176 GLN A C 1
ATOM 1471 O O . GLN A 1 176 ? 4.886 4.831 19.220 1.00 80.94 176 GLN A O 1
ATOM 1476 N N . ALA A 1 177 ? 4.198 6.147 17.540 1.00 73.12 177 ALA A N 1
ATOM 1477 C CA . ALA A 1 177 ? 2.890 6.438 18.128 1.00 73.12 177 ALA A CA 1
ATOM 1478 C C . ALA A 1 177 ? 2.024 5.179 18.327 1.00 73.12 177 ALA A C 1
ATOM 1480 O O . ALA A 1 177 ? 1.182 5.133 19.227 1.00 73.12 177 ALA A O 1
ATOM 1481 N N . ALA A 1 178 ? 2.229 4.164 17.486 1.00 67.19 178 ALA A N 1
ATOM 1482 C CA . ALA A 1 178 ? 1.429 2.950 17.475 1.00 67.19 178 ALA A CA 1
ATOM 1483 C C . ALA A 1 178 ? 2.124 1.707 18.058 1.00 67.19 178 ALA A C 1
ATOM 1485 O O . ALA A 1 178 ? 1.482 0.668 18.112 1.00 67.19 178 ALA A O 1
ATOM 1486 N N . ASN A 1 179 ? 3.383 1.775 18.518 1.00 66.38 179 ASN A N 1
ATOM 1487 C CA . ASN A 1 179 ? 4.136 0.614 19.035 1.00 66.38 179 ASN A CA 1
ATOM 1488 C C . ASN A 1 179 ? 4.089 -0.618 18.097 1.00 66.38 179 ASN A C 1
ATOM 1490 O O . ASN A 1 179 ? 3.927 -1.756 18.534 1.00 66.38 179 ASN A O 1
ATOM 1494 N N . ILE A 1 180 ? 4.226 -0.394 16.782 1.00 62.41 180 ILE A N 1
ATOM 1495 C CA . ILE A 1 180 ? 3.878 -1.388 15.744 1.00 62.41 180 ILE A CA 1
ATOM 1496 C C . ILE A 1 180 ? 4.783 -2.637 15.744 1.00 62.41 180 ILE A C 1
ATOM 1498 O O . ILE A 1 180 ? 4.375 -3.690 15.265 1.00 62.41 180 ILE A O 1
ATOM 1502 N N . SER A 1 181 ? 5.996 -2.572 16.305 1.00 52.31 181 SER A N 1
ATOM 1503 C CA . SER A 1 181 ? 6.961 -3.684 16.246 1.00 52.31 181 SER A CA 1
ATOM 1504 C C . SER A 1 181 ? 6.455 -4.999 16.850 1.00 52.31 181 SER A C 1
ATOM 1506 O O . SER A 1 181 ? 6.912 -6.055 16.436 1.00 52.31 181 SER A O 1
ATOM 1508 N N . GLU A 1 182 ? 5.503 -4.956 17.785 1.00 55.12 182 GLU A N 1
ATOM 1509 C CA . GLU A 1 182 ? 4.939 -6.157 18.417 1.00 55.12 182 GLU A CA 1
ATOM 1510 C C . GLU A 1 182 ? 3.836 -6.828 17.569 1.00 55.12 182 GLU A C 1
ATOM 1512 O O . GLU A 1 182 ? 3.558 -8.015 17.726 1.00 55.12 182 GLU A O 1
ATOM 1517 N N . PHE A 1 183 ? 3.216 -6.095 16.636 1.00 54.59 183 PHE A N 1
ATOM 1518 C CA . PHE A 1 183 ? 1.975 -6.494 15.957 1.00 54.59 183 PHE A CA 1
ATOM 1519 C C . PHE A 1 183 ? 2.111 -7.673 14.986 1.00 54.59 183 PHE A C 1
ATOM 1521 O O . PHE A 1 183 ? 1.111 -8.305 14.646 1.00 54.59 183 PHE A O 1
ATOM 1528 N N . LEU A 1 184 ? 3.327 -7.981 14.535 1.00 51.31 184 LEU A N 1
ATOM 1529 C CA . LEU A 1 184 ? 3.563 -8.961 13.466 1.00 51.31 184 LEU A CA 1
ATOM 1530 C C . LEU A 1 184 ? 4.040 -10.307 13.942 1.00 51.31 184 LEU A C 1
ATOM 1532 O O . LEU A 1 184 ? 3.740 -11.315 13.310 1.00 51.31 184 LEU A O 1
ATOM 1536 N N . GLU A 1 185 ? 4.708 -10.339 15.088 1.00 52.53 185 GLU A N 1
ATOM 1537 C CA . GLU A 1 185 ? 5.016 -11.607 15.737 1.00 52.53 185 GLU A CA 1
ATOM 1538 C C . GLU A 1 185 ? 3.724 -12.305 16.195 1.00 52.53 185 GLU A C 1
ATOM 1540 O O . GLU A 1 185 ? 3.716 -13.509 16.449 1.00 52.53 185 GLU A O 1
ATOM 1545 N N . LYS A 1 186 ? 2.626 -11.544 16.335 1.00 60.03 186 LYS A N 1
ATOM 1546 C CA . LYS A 1 186 ? 1.414 -11.961 17.039 1.00 60.03 186 LYS A CA 1
ATOM 1547 C C . LYS A 1 186 ? 0.154 -11.323 16.427 1.00 60.03 186 LYS A C 1
ATOM 1549 O O . LYS A 1 186 ? -0.347 -10.340 16.973 1.00 60.03 186 LYS A O 1
ATOM 1554 N N . PRO A 1 187 ? -0.440 -11.899 15.363 1.00 54.50 187 PRO A N 1
ATOM 1555 C CA . PRO A 1 187 ? -1.670 -11.391 14.729 1.00 54.50 187 PRO A CA 1
ATOM 1556 C C . PRO A 1 187 ? -2.853 -11.167 15.692 1.00 54.50 187 PRO A C 1
ATOM 1558 O O . PRO A 1 187 ? -3.759 -10.383 15.413 1.00 54.50 187 PRO A O 1
ATOM 1561 N N . TRP A 1 188 ? -2.854 -11.824 16.858 1.00 56.12 188 TRP A N 1
ATOM 1562 C CA . TRP A 1 188 ? -3.845 -11.599 17.912 1.00 56.12 188 TRP A CA 1
ATOM 1563 C C . TRP A 1 188 ? -3.704 -10.254 18.634 1.00 56.12 188 TRP A C 1
ATOM 1565 O O . TRP A 1 188 ? -4.636 -9.859 19.324 1.00 56.12 188 TRP A O 1
ATOM 1575 N N . ILE A 1 189 ? -2.582 -9.541 18.505 1.00 62.81 189 ILE A N 1
ATOM 1576 C CA . ILE A 1 189 ? -2.414 -8.205 19.091 1.00 62.81 189 ILE A CA 1
ATOM 1577 C C . ILE A 1 189 ? -3.300 -7.192 18.368 1.00 62.81 189 ILE A C 1
ATOM 1579 O O . ILE A 1 189 ? -3.945 -6.403 19.052 1.00 62.81 189 ILE A O 1
ATOM 1583 N N . ASN A 1 190 ? -3.431 -7.272 17.036 1.00 63.44 190 ASN A N 1
ATOM 1584 C CA . ASN A 1 190 ? -4.422 -6.483 16.290 1.00 63.44 190 ASN A CA 1
ATOM 1585 C C . ASN A 1 190 ? -5.829 -6.765 16.807 1.00 63.44 190 ASN A C 1
ATOM 1587 O O . ASN A 1 190 ? -6.493 -5.855 17.288 1.00 63.44 190 ASN A O 1
ATOM 1591 N N . LYS A 1 191 ? -6.213 -8.046 16.863 1.00 68.81 191 LYS A N 1
ATOM 1592 C CA . LYS A 1 191 ? -7.511 -8.451 17.420 1.00 68.81 191 LYS A CA 1
ATOM 1593 C C . LYS A 1 191 ? -7.706 -7.984 18.860 1.00 68.81 191 LYS A C 1
ATOM 1595 O O . LYS A 1 191 ? -8.819 -7.657 19.243 1.00 68.81 191 LYS A O 1
ATOM 1600 N N . LYS A 1 192 ? -6.644 -7.945 19.672 1.00 73.00 192 LYS A N 1
ATOM 1601 C CA . LYS A 1 192 ? -6.694 -7.446 21.050 1.00 73.00 192 LYS A CA 1
ATOM 1602 C C . LYS A 1 192 ? -6.891 -5.933 21.089 1.00 73.00 192 LYS A C 1
ATOM 1604 O O . LYS A 1 192 ? -7.696 -5.480 21.887 1.00 73.00 192 LYS A O 1
ATOM 1609 N N . GLN A 1 193 ? -6.177 -5.154 20.278 1.00 73.50 193 GLN A N 1
ATOM 1610 C CA . GLN A 1 193 ? -6.345 -3.697 20.227 1.00 73.50 193 GLN A CA 1
ATOM 1611 C C . GLN A 1 193 ? -7.710 -3.315 19.653 1.00 73.50 193 GLN A C 1
ATOM 1613 O O . GLN A 1 193 ? -8.375 -2.454 20.215 1.00 73.50 193 GLN A O 1
ATOM 1618 N N . GLU A 1 194 ? -8.160 -4.005 18.605 1.00 76.38 194 GLU A N 1
ATOM 1619 C CA . GLU A 1 194 ? -9.521 -3.905 18.072 1.00 76.38 194 GLU A CA 1
ATOM 1620 C C . GLU A 1 194 ? -10.547 -4.239 19.158 1.00 76.38 194 GLU A C 1
ATOM 1622 O O . GLU A 1 194 ? -11.444 -3.446 19.413 1.00 76.38 194 GLU A O 1
ATOM 1627 N N . PHE A 1 195 ? -10.371 -5.350 19.878 1.00 81.25 195 PHE A N 1
ATOM 1628 C CA . PHE A 1 195 ? -11.254 -5.734 20.979 1.00 81.25 195 PHE A CA 1
ATOM 1629 C C . PHE A 1 195 ? -11.277 -4.691 22.105 1.00 81.25 195 PHE A C 1
ATOM 1631 O O . PHE A 1 195 ? -12.347 -4.336 22.586 1.00 81.25 195 PHE A O 1
ATOM 1638 N N . LEU A 1 196 ? -10.116 -4.160 22.505 1.00 83.56 196 LEU A N 1
ATOM 1639 C CA . LEU A 1 196 ? -10.016 -3.111 23.526 1.00 83.56 196 LEU A CA 1
ATOM 1640 C C . LEU A 1 196 ? -10.667 -1.800 23.067 1.00 83.56 196 LEU A C 1
ATOM 1642 O O . LEU A 1 196 ? -11.331 -1.140 23.862 1.00 83.56 196 LEU A O 1
ATOM 1646 N N . ALA A 1 197 ? -10.506 -1.426 21.796 1.00 83.69 197 ALA A N 1
ATOM 1647 C CA . ALA A 1 197 ? -11.173 -0.266 21.214 1.00 83.69 197 ALA A CA 1
ATOM 1648 C C . ALA A 1 197 ? -12.697 -0.470 21.140 1.00 83.69 197 ALA A C 1
ATOM 1650 O O . ALA A 1 197 ? -13.460 0.446 21.445 1.00 83.69 197 ALA A O 1
ATOM 1651 N N . GLN A 1 198 ? -13.154 -1.677 20.802 1.00 85.06 198 GLN A N 1
ATOM 1652 C CA . GLN A 1 198 ? -14.576 -2.024 20.760 1.00 85.06 198 GLN A CA 1
ATOM 1653 C C . GLN A 1 198 ? -15.219 -2.056 22.156 1.00 85.06 198 GLN A C 1
ATOM 1655 O O . GLN A 1 198 ? -16.357 -1.608 22.303 1.00 85.06 198 GLN A O 1
ATOM 1660 N N . ASP A 1 199 ? -14.502 -2.543 23.175 1.00 87.81 199 ASP A N 1
ATOM 1661 C CA . ASP A 1 199 ? -14.968 -2.604 24.571 1.00 87.81 199 ASP A CA 1
ATOM 1662 C C . ASP A 1 199 ? -14.836 -1.259 25.314 1.00 87.81 199 ASP A C 1
ATOM 1664 O O . ASP A 1 199 ? -15.333 -1.100 26.432 1.00 87.81 199 ASP A O 1
ATOM 1668 N N . ALA A 1 200 ? -14.202 -0.255 24.697 1.00 89.31 200 ALA A N 1
ATOM 1669 C CA . ALA A 1 200 ? -14.039 1.062 25.295 1.00 89.31 200 ALA A CA 1
ATOM 1670 C C . ALA A 1 200 ? -15.400 1.678 25.663 1.00 89.31 200 ALA A C 1
ATOM 1672 O O . ALA A 1 200 ? -16.284 1.887 24.825 1.00 89.31 200 ALA A O 1
ATOM 1673 N N . LYS A 1 201 ? -15.557 2.005 26.950 1.00 91.25 201 LYS A N 1
ATOM 1674 C CA . LYS A 1 201 ? -16.793 2.587 27.498 1.00 91.25 201 LYS A CA 1
ATOM 1675 C C . LYS A 1 201 ? -16.798 4.106 27.451 1.00 91.25 201 LYS A C 1
ATOM 1677 O O . LYS A 1 201 ? -17.865 4.716 27.442 1.00 91.25 201 LYS A O 1
ATOM 1682 N N . THR A 1 202 ? -15.617 4.717 27.424 1.00 93.25 202 THR A N 1
ATOM 1683 C CA . THR A 1 202 ? -15.450 6.169 27.395 1.00 93.25 202 THR A CA 1
ATOM 1684 C C . THR A 1 202 ? -14.612 6.597 26.199 1.00 93.25 202 THR A C 1
ATOM 1686 O O . THR A 1 202 ? -13.775 5.846 25.696 1.00 93.25 202 THR A O 1
ATOM 1689 N N . ARG A 1 203 ? -14.809 7.845 25.761 1.00 92.31 203 ARG A N 1
ATOM 1690 C CA . ARG A 1 203 ? -14.011 8.456 24.691 1.00 92.31 203 ARG A CA 1
ATOM 1691 C C . ARG A 1 203 ? -12.510 8.412 24.998 1.00 92.31 203 ARG A C 1
ATOM 1693 O O . ARG A 1 203 ? -11.713 8.092 24.126 1.00 92.31 203 ARG A O 1
ATOM 1700 N N . PHE A 1 204 ? -12.155 8.683 26.251 1.00 91.62 204 PHE A N 1
ATOM 1701 C CA . PHE A 1 204 ? -10.774 8.683 26.718 1.00 91.62 204 PHE A CA 1
ATOM 1702 C C . PHE A 1 204 ? -10.130 7.292 26.646 1.00 91.62 204 PHE A C 1
ATOM 1704 O O . PHE A 1 204 ? -8.975 7.173 26.244 1.00 91.62 204 PHE A O 1
ATOM 1711 N N . ASP A 1 205 ? -10.873 6.234 26.981 1.00 90.31 205 ASP A N 1
ATOM 1712 C CA . ASP A 1 205 ? -10.373 4.861 26.852 1.00 90.31 205 ASP A CA 1
ATOM 1713 C C . ASP A 1 205 ? -10.166 4.477 25.382 1.00 90.31 205 ASP A C 1
ATOM 1715 O O . ASP A 1 205 ? -9.158 3.859 25.044 1.00 90.31 205 ASP A O 1
ATOM 1719 N N . LEU A 1 206 ? -11.070 4.901 24.492 1.00 89.56 206 LEU A N 1
ATOM 1720 C CA . LEU A 1 206 ? -10.947 4.648 23.056 1.00 89.56 206 LEU A CA 1
ATOM 1721 C C . LEU A 1 206 ? -9.705 5.327 22.461 1.00 89.56 206 LEU A C 1
ATOM 1723 O O . LEU A 1 206 ? -8.950 4.690 21.728 1.00 89.56 206 LEU A O 1
ATOM 1727 N N . GLU A 1 207 ? -9.438 6.583 22.824 1.00 90.06 207 GLU A N 1
ATOM 1728 C CA . GLU A 1 207 ? -8.283 7.358 22.336 1.00 90.06 207 GLU A CA 1
ATOM 1729 C C . GLU A 1 207 ? -6.921 6.747 22.737 1.00 90.06 207 GLU A C 1
ATOM 1731 O O . GLU A 1 207 ? -5.887 7.004 22.109 1.00 90.06 207 GLU A O 1
ATOM 1736 N N . ARG A 1 208 ? -6.890 5.865 23.747 1.00 86.69 208 ARG A N 1
ATOM 1737 C CA . ARG A 1 208 ? -5.677 5.107 24.100 1.00 86.69 208 ARG A CA 1
ATOM 1738 C C . ARG A 1 208 ? -5.316 4.054 23.054 1.00 86.69 208 ARG A C 1
ATOM 1740 O O . ARG A 1 208 ? -4.126 3.779 22.878 1.00 86.69 208 ARG A O 1
ATOM 1747 N N . HIS A 1 209 ? -6.305 3.514 22.348 1.00 84.06 209 HIS A N 1
ATOM 1748 C CA . HIS A 1 209 ? -6.162 2.365 21.446 1.00 84.06 209 HIS A CA 1
ATOM 1749 C C . HIS A 1 209 ? -6.464 2.697 19.976 1.00 84.06 209 HIS A C 1
ATOM 1751 O O . HIS A 1 209 ? -6.048 1.964 19.079 1.00 84.06 209 HIS A O 1
ATOM 1757 N N . ALA A 1 210 ? -7.119 3.827 19.714 1.00 89.00 210 ALA A N 1
ATOM 1758 C CA . ALA A 1 210 ? -7.536 4.254 18.387 1.00 89.00 210 ALA A CA 1
ATOM 1759 C C . ALA A 1 210 ? -7.517 5.783 18.241 1.00 89.00 210 ALA A C 1
ATOM 1761 O O . ALA A 1 210 ? -7.469 6.523 19.221 1.00 89.00 210 ALA A O 1
ATOM 1762 N N . THR A 1 211 ? -7.592 6.261 17.005 1.00 90.56 211 THR A N 1
ATOM 1763 C CA . THR A 1 211 ? -7.851 7.664 16.684 1.00 90.56 211 THR A CA 1
ATOM 1764 C C . THR A 1 211 ? -9.322 7.828 16.337 1.00 90.56 211 THR A C 1
ATOM 1766 O O . THR A 1 211 ? -9.820 7.168 15.429 1.00 90.56 211 THR A O 1
ATOM 1769 N N . ILE A 1 212 ? -10.022 8.714 17.043 1.00 93.50 212 ILE A N 1
ATOM 1770 C CA . ILE A 1 212 ? -11.416 9.049 16.739 1.00 93.50 212 ILE A CA 1
ATOM 1771 C C . ILE A 1 212 ? -11.467 9.923 15.490 1.00 93.50 212 ILE A C 1
ATOM 1773 O O . ILE A 1 212 ? -10.684 10.860 15.346 1.00 93.50 212 ILE A O 1
ATOM 1777 N N . LEU A 1 213 ? -12.412 9.619 14.607 1.00 94.38 213 LEU A N 1
ATOM 1778 C CA . LEU A 1 213 ? -12.586 10.279 13.325 1.00 94.38 213 LEU A CA 1
ATOM 1779 C C . LEU A 1 213 ? -13.964 10.934 13.241 1.00 94.38 213 LEU A C 1
ATOM 1781 O O . LEU A 1 213 ? -14.976 10.356 13.642 1.00 94.38 213 LEU A O 1
ATOM 1785 N N . ASP A 1 214 ? -13.997 12.132 12.667 1.00 91.88 214 ASP A N 1
ATOM 1786 C CA . ASP A 1 214 ? -15.236 12.805 12.291 1.00 91.88 214 ASP A CA 1
ATOM 1787 C C . ASP A 1 214 ? -15.643 12.374 10.876 1.00 91.88 214 ASP A C 1
ATOM 1789 O O . ASP A 1 214 ? -15.083 12.842 9.880 1.00 91.88 214 ASP A O 1
ATOM 1793 N N . VAL A 1 215 ? -16.585 11.433 10.795 1.00 91.31 215 VAL A N 1
ATOM 1794 C CA . VAL A 1 215 ? -17.026 10.818 9.538 1.00 91.31 215 VAL A CA 1
ATOM 1795 C C . VAL A 1 215 ? -18.560 10.843 9.465 1.00 91.31 215 VAL A C 1
ATOM 1797 O O . VAL A 1 215 ? -19.221 10.178 10.271 1.00 91.31 215 VAL A O 1
ATOM 1800 N N . PRO A 1 216 ? -19.139 11.563 8.487 1.00 91.12 216 PRO A N 1
ATOM 1801 C CA . PRO A 1 216 ? -20.561 11.501 8.171 1.00 91.12 216 PRO A CA 1
ATOM 1802 C C . PRO A 1 216 ? -21.003 10.084 7.789 1.00 91.12 216 PRO A C 1
ATOM 1804 O O . PRO A 1 216 ? -20.240 9.296 7.225 1.00 91.12 216 PRO A O 1
ATOM 1807 N N . TYR A 1 217 ? -22.255 9.736 8.080 1.00 87.69 217 TYR A N 1
ATOM 1808 C CA . TYR A 1 217 ? -22.767 8.389 7.808 1.00 87.69 217 TYR A CA 1
ATOM 1809 C C . TYR A 1 217 ? -22.811 8.071 6.306 1.00 87.69 217 TYR A C 1
ATOM 1811 O O . TYR A 1 217 ? -22.628 6.923 5.902 1.00 87.69 217 TYR A O 1
ATOM 1819 N N . GLU A 1 218 ? -23.015 9.095 5.484 1.00 90.81 218 GLU A N 1
ATOM 1820 C CA . GLU A 1 218 ? -23.145 9.044 4.029 1.00 90.81 218 GLU A CA 1
ATOM 1821 C C . GLU A 1 218 ? -21.888 8.471 3.369 1.00 90.81 218 GLU A C 1
ATOM 1823 O O . GLU A 1 218 ? -21.975 7.794 2.347 1.00 90.81 218 GLU A O 1
ATOM 1828 N N . ILE A 1 219 ? -20.722 8.678 3.990 1.00 92.94 219 ILE A N 1
ATOM 1829 C CA . ILE A 1 219 ? -19.433 8.272 3.426 1.00 92.94 219 ILE A CA 1
ATOM 1830 C C . ILE A 1 219 ? -18.894 6.961 4.022 1.00 92.94 219 ILE A C 1
ATOM 1832 O O . ILE A 1 219 ? -17.780 6.538 3.701 1.00 92.94 219 ILE A O 1
ATOM 1836 N N . LYS A 1 220 ? -19.682 6.281 4.869 1.00 91.50 220 LYS A N 1
ATOM 1837 C CA . LYS A 1 220 ? -19.275 5.063 5.597 1.00 91.50 220 LYS A CA 1
ATOM 1838 C C . LYS A 1 220 ? -18.734 3.957 4.683 1.00 91.50 220 LYS A C 1
ATOM 1840 O O . LYS A 1 220 ? -17.845 3.211 5.077 1.00 91.50 220 LYS A O 1
ATOM 1845 N N . ASP A 1 221 ? -19.276 3.809 3.477 1.00 92.06 221 ASP A N 1
ATOM 1846 C CA . ASP A 1 221 ? -18.906 2.697 2.599 1.00 92.06 221 ASP A CA 1
ATOM 1847 C C . ASP A 1 221 ? -17.586 2.972 1.856 1.00 92.06 221 ASP A C 1
ATOM 1849 O O . ASP A 1 221 ? -16.882 2.028 1.502 1.00 92.06 221 ASP A O 1
ATOM 1853 N N . PHE A 1 222 ? -17.180 4.243 1.735 1.00 92.06 222 PHE A N 1
ATOM 1854 C CA . PHE A 1 222 ? -15.876 4.640 1.190 1.00 92.06 222 PHE A CA 1
ATOM 1855 C C . PHE A 1 222 ? -14.734 4.456 2.193 1.00 92.06 222 PHE A C 1
ATOM 1857 O O . PHE A 1 222 ? -13.605 4.173 1.802 1.00 92.06 222 PHE A O 1
ATOM 1864 N N . ILE A 1 223 ? -15.019 4.607 3.489 1.00 92.44 223 ILE A N 1
ATOM 1865 C CA . ILE A 1 223 ? -14.002 4.597 4.550 1.00 92.44 223 ILE A CA 1
ATOM 1866 C C . ILE A 1 223 ? -13.812 3.224 5.213 1.00 92.44 223 ILE A C 1
ATOM 1868 O O . ILE A 1 223 ? -12.718 2.923 5.683 1.00 92.44 223 ILE A O 1
ATOM 1872 N N . LYS A 1 224 ? -14.829 2.350 5.200 1.00 90.31 224 LYS A N 1
ATOM 1873 C CA . LYS A 1 224 ? -14.738 0.967 5.715 1.00 90.31 224 LYS A CA 1
ATOM 1874 C C . LYS A 1 224 ? -13.530 0.175 5.198 1.00 90.31 224 LYS A C 1
ATOM 1876 O O . LYS A 1 224 ? -12.905 -0.510 6.006 1.00 90.31 224 LYS A O 1
ATOM 1881 N N . PRO A 1 225 ? -13.150 0.248 3.904 1.00 90.19 225 PRO A N 1
ATOM 1882 C CA . PRO A 1 225 ? -11.986 -0.479 3.402 1.00 90.19 225 PRO A CA 1
ATOM 1883 C C . PRO A 1 225 ? -10.656 -0.099 4.068 1.00 90.19 225 PRO A C 1
ATOM 1885 O O . PRO A 1 225 ? -9.693 -0.840 3.919 1.00 90.19 225 PRO A O 1
ATOM 1888 N N . LEU A 1 226 ? -10.588 1.027 4.790 1.00 89.50 226 LEU A N 1
ATOM 1889 C CA . LEU A 1 226 ? -9.406 1.468 5.540 1.00 89.50 226 LEU A CA 1
ATOM 1890 C C . LEU A 1 226 ? -9.307 0.855 6.945 1.00 89.50 226 LEU A C 1
ATOM 1892 O O . LEU A 1 226 ? -8.404 1.220 7.691 1.00 89.50 226 LEU A O 1
ATOM 1896 N N . GLY A 1 227 ? -10.224 -0.043 7.320 1.00 87.88 227 GLY A N 1
ATOM 1897 C CA . GLY A 1 227 ? -10.282 -0.594 8.677 1.00 87.88 227 GLY A CA 1
ATOM 1898 C C . GLY A 1 227 ? -10.842 0.397 9.702 1.00 87.88 227 GLY A C 1
ATOM 1899 O O . GLY A 1 227 ? -10.589 0.261 10.894 1.00 87.88 227 GLY A O 1
ATOM 1900 N N . ILE A 1 228 ? -11.581 1.412 9.242 1.00 91.75 228 ILE A N 1
ATOM 1901 C CA . ILE A 1 228 ? -12.294 2.337 10.124 1.00 91.75 228 ILE A CA 1
ATOM 1902 C C . ILE A 1 228 ? -13.555 1.646 10.642 1.00 91.75 228 ILE A C 1
ATOM 1904 O O . ILE A 1 228 ? -14.382 1.158 9.866 1.00 91.75 228 ILE A O 1
ATOM 1908 N N . GLU A 1 229 ? -13.716 1.644 11.959 1.00 91.31 229 GLU A N 1
ATOM 1909 C CA . GLU A 1 229 ? -14.792 0.952 12.658 1.00 91.31 229 GLU A CA 1
ATOM 1910 C C . GLU A 1 229 ? -15.693 1.926 13.421 1.00 91.31 229 GLU A C 1
ATOM 1912 O O . GLU A 1 229 ? -15.311 3.049 13.752 1.00 91.31 229 GLU A O 1
ATOM 1917 N N . TRP A 1 230 ? -16.924 1.495 13.696 1.00 93.00 230 TRP A N 1
ATOM 1918 C CA . TRP A 1 230 ? -17.898 2.262 14.468 1.00 93.00 230 TRP A CA 1
ATOM 1919 C C . TRP A 1 230 ? -17.986 1.737 15.900 1.00 93.00 230 TRP A C 1
ATOM 1921 O O . TRP A 1 230 ? -18.399 0.596 16.127 1.00 93.00 230 TRP A O 1
ATOM 1931 N N . SER A 1 231 ? -17.689 2.590 16.881 1.00 92.81 231 SER A N 1
ATOM 1932 C CA . SER A 1 231 ? -17.933 2.276 18.290 1.00 92.81 231 SER A CA 1
ATOM 1933 C C . SER A 1 231 ? -19.421 2.436 18.592 1.00 92.81 231 SER A C 1
ATOM 1935 O O . SER A 1 231 ? -19.940 3.551 18.624 1.00 92.81 231 SER A O 1
ATOM 1937 N N . LYS A 1 232 ? -20.130 1.331 18.852 1.00 91.06 232 LYS A N 1
ATOM 1938 C CA . LYS A 1 232 ? -21.562 1.368 19.215 1.00 91.06 232 LYS A CA 1
ATOM 1939 C C . LYS A 1 232 ? -21.809 2.054 20.561 1.00 91.06 232 LYS A C 1
ATOM 1941 O O . LYS A 1 232 ? -22.840 2.704 20.724 1.00 91.06 232 LYS A O 1
ATOM 1946 N N . THR A 1 233 ? -20.870 1.913 21.495 1.00 91.75 233 THR A N 1
ATOM 1947 C CA . THR A 1 233 ? -20.958 2.454 22.857 1.00 91.75 233 THR A CA 1
ATOM 1948 C C . THR A 1 233 ? -20.792 3.970 22.863 1.00 91.75 233 THR A C 1
ATOM 1950 O O . THR A 1 233 ? -21.625 4.680 23.419 1.00 91.75 233 THR A O 1
ATOM 1953 N N . ILE A 1 234 ? -19.748 4.470 22.195 1.00 92.25 234 ILE A N 1
ATOM 1954 C CA . ILE A 1 234 ? -19.387 5.898 22.194 1.00 92.25 234 ILE A CA 1
ATOM 1955 C C . ILE A 1 234 ? -20.043 6.640 21.017 1.00 92.25 234 ILE A C 1
ATOM 1957 O O . ILE A 1 234 ? -20.151 7.863 21.039 1.00 92.25 234 ILE A O 1
ATOM 1961 N N . LYS A 1 235 ? -20.543 5.901 20.017 1.00 92.69 235 LYS A N 1
ATOM 1962 C CA . LYS A 1 235 ? -21.185 6.410 18.796 1.00 92.69 235 LYS A CA 1
ATOM 1963 C C . LYS A 1 235 ? -20.266 7.318 17.982 1.00 92.69 235 LYS A C 1
ATOM 1965 O O . LYS A 1 235 ? -20.644 8.421 17.595 1.00 92.69 235 LYS A O 1
ATOM 1970 N N . VAL A 1 236 ? -19.051 6.838 17.736 1.00 93.50 236 VAL A N 1
ATOM 1971 C CA . VAL A 1 236 ? -18.048 7.526 16.918 1.00 93.50 236 VAL A CA 1
ATOM 1972 C C . VAL A 1 236 ? -17.348 6.543 15.993 1.00 93.50 236 VAL A C 1
ATOM 1974 O O . VAL A 1 236 ? -17.217 5.358 16.314 1.00 93.50 236 VAL A O 1
ATOM 1977 N N . TRP A 1 237 ? -16.872 7.050 14.861 1.00 94.62 237 TRP A N 1
ATOM 1978 C CA . TRP A 1 237 ? -15.942 6.320 14.012 1.00 94.62 237 TRP A CA 1
ATOM 1979 C C . TRP A 1 237 ? -14.539 6.401 14.603 1.00 94.62 237 TRP A C 1
ATOM 1981 O O . TRP A 1 237 ? -14.146 7.432 15.152 1.00 94.62 237 TRP A O 1
ATOM 1991 N N . TYR A 1 238 ? -13.778 5.321 14.496 1.00 92.75 238 TYR A N 1
ATOM 1992 C CA . TYR A 1 238 ? -12.391 5.289 14.927 1.00 92.75 238 TYR A CA 1
ATOM 1993 C C . TYR A 1 238 ? -11.539 4.449 13.985 1.00 92.75 238 TYR A C 1
ATOM 1995 O O . TYR A 1 238 ? -12.005 3.493 13.368 1.00 92.75 238 TYR A O 1
ATOM 2003 N N . LEU A 1 239 ? -10.268 4.814 13.897 1.00 90.06 239 LEU A N 1
ATOM 2004 C CA . LEU A 1 239 ? -9.231 4.048 13.228 1.00 90.06 239 LEU A CA 1
ATOM 2005 C C . LEU A 1 239 ? -8.315 3.455 14.300 1.00 90.06 239 LEU A C 1
ATOM 2007 O O . LEU A 1 239 ? -7.755 4.228 15.085 1.00 90.06 239 LEU A O 1
ATOM 2011 N N . PRO A 1 240 ? -8.151 2.125 14.376 1.00 85.12 240 PRO A N 1
ATOM 2012 C CA . PRO A 1 240 ? -7.187 1.518 15.287 1.00 85.12 240 PRO A CA 1
ATOM 2013 C C . PRO A 1 240 ? -5.788 2.131 15.128 1.00 85.12 240 PRO A C 1
ATOM 2015 O O . PRO A 1 240 ? -5.398 2.569 14.043 1.00 85.12 240 PRO A O 1
ATOM 2018 N N . LYS A 1 241 ? -5.001 2.174 16.206 1.00 81.31 241 LYS A N 1
ATOM 2019 C CA . LYS A 1 241 ? -3.592 2.580 16.093 1.00 81.31 241 LYS A CA 1
ATOM 2020 C C . LYS A 1 241 ? -2.840 1.619 15.170 1.00 81.31 241 LYS A C 1
ATOM 2022 O O . LYS A 1 241 ? -3.078 0.419 15.193 1.00 81.31 241 LYS A O 1
ATOM 2027 N N . GLY A 1 242 ? -1.907 2.153 14.384 1.00 72.50 242 GLY A N 1
ATOM 2028 C CA . GLY A 1 242 ? -1.100 1.364 13.443 1.00 72.50 242 GLY A CA 1
ATOM 2029 C C . GLY A 1 242 ? -1.210 1.813 11.988 1.00 72.50 242 GLY A C 1
ATOM 2030 O O . GLY A 1 242 ? -0.402 1.407 11.156 1.00 72.50 242 GLY A O 1
ATOM 2031 N N . PHE A 1 243 ? -2.172 2.686 11.690 1.00 77.19 243 PHE A N 1
ATOM 2032 C CA . PHE A 1 243 ? -2.418 3.217 10.354 1.00 77.19 243 PHE A CA 1
ATOM 2033 C C . PHE A 1 243 ? -1.913 4.658 10.208 1.00 77.19 243 PHE A C 1
ATOM 2035 O O . PHE A 1 243 ? -1.722 5.386 11.182 1.00 77.19 243 PHE A O 1
ATOM 2042 N N . ASP A 1 244 ? -1.690 5.076 8.963 1.00 84.19 244 ASP A N 1
ATOM 2043 C CA . ASP A 1 244 ? -1.295 6.444 8.611 1.00 84.19 244 ASP A CA 1
ATOM 2044 C C . ASP A 1 244 ? -2.513 7.370 8.672 1.00 84.19 244 ASP A C 1
ATOM 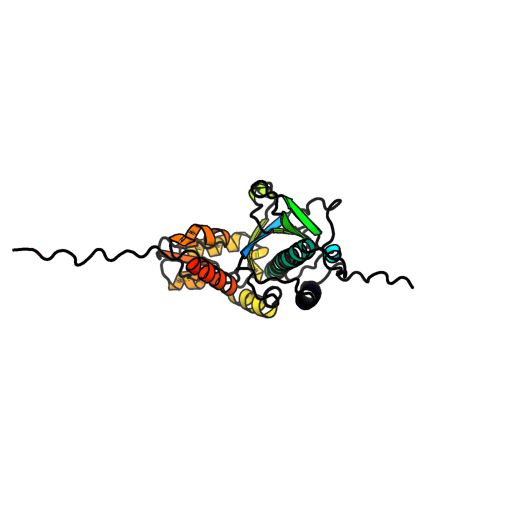2046 O O . ASP A 1 244 ? -3.218 7.566 7.680 1.00 84.19 244 ASP A O 1
ATOM 2050 N N . VAL A 1 245 ? -2.774 7.870 9.880 1.00 87.25 245 VAL A N 1
ATOM 2051 C CA . VAL A 1 245 ? -3.925 8.718 10.207 1.00 87.25 245 VAL A CA 1
ATOM 2052 C C . VAL A 1 245 ? -3.989 9.946 9.301 1.00 87.25 245 VAL A C 1
ATOM 2054 O O . VAL A 1 245 ? -5.065 10.263 8.807 1.00 87.25 245 VAL A O 1
ATOM 2057 N N . ASP A 1 246 ? -2.858 10.603 9.036 1.00 88.38 246 ASP A N 1
ATOM 2058 C CA . ASP A 1 246 ? -2.817 11.833 8.237 1.00 88.38 246 ASP A CA 1
ATOM 2059 C C . ASP A 1 246 ? -3.336 11.585 6.817 1.00 88.38 246 ASP A C 1
ATOM 2061 O O . ASP A 1 246 ? -4.229 12.285 6.340 1.00 88.38 246 ASP A O 1
ATOM 2065 N N . SER A 1 247 ? -2.845 10.526 6.164 1.00 91.25 247 SER A N 1
ATOM 2066 C CA . SER A 1 247 ? -3.309 10.160 4.821 1.00 91.25 247 SER A CA 1
ATOM 2067 C C . SER A 1 247 ? -4.793 9.771 4.817 1.00 91.25 247 SER A C 1
ATOM 2069 O O . SER A 1 247 ? -5.512 10.058 3.861 1.00 91.25 247 SER A O 1
ATOM 2071 N N . VAL A 1 248 ? -5.270 9.128 5.887 1.00 92.50 248 VAL A N 1
ATOM 2072 C CA . VAL A 1 248 ? -6.685 8.761 6.046 1.00 92.50 248 VAL A CA 1
ATOM 2073 C C . VAL A 1 248 ? -7.570 9.996 6.230 1.00 92.50 248 VAL A C 1
ATOM 2075 O O . VAL A 1 248 ? -8.621 10.078 5.598 1.00 92.50 248 VAL A O 1
ATOM 2078 N N . LEU A 1 249 ? -7.149 10.972 7.036 1.00 92.81 249 LEU A N 1
ATOM 2079 C CA . LEU A 1 249 ? -7.871 12.233 7.217 1.00 92.81 249 LEU A CA 1
ATOM 2080 C C . LEU A 1 249 ? -7.944 13.023 5.907 1.00 92.81 249 LEU A C 1
ATOM 2082 O O . LEU A 1 249 ? -9.023 13.482 5.541 1.00 92.81 249 LEU A O 1
ATOM 2086 N N . GLU A 1 250 ? -6.843 13.113 5.154 1.00 93.62 250 GLU A N 1
ATOM 2087 C CA . GLU A 1 250 ? -6.845 13.747 3.827 1.00 93.62 250 GLU A CA 1
ATOM 2088 C C . GLU A 1 250 ? -7.833 13.059 2.862 1.00 93.62 250 GLU A C 1
ATOM 2090 O O . GLU A 1 250 ? -8.544 13.735 2.116 1.00 93.62 250 GLU A O 1
ATOM 2095 N N . TYR A 1 251 ? -7.931 11.724 2.900 1.00 95.00 251 TYR A N 1
ATOM 2096 C CA . TYR A 1 251 ? -8.920 10.976 2.116 1.00 95.00 251 TYR A CA 1
ATOM 2097 C C . TYR A 1 251 ? -10.360 11.247 2.563 1.00 95.00 251 TYR A C 1
ATOM 2099 O O . TYR A 1 251 ? -11.226 11.466 1.719 1.00 95.00 251 TYR A O 1
ATOM 2107 N N . ILE A 1 252 ? -10.627 11.271 3.871 1.00 94.38 252 ILE A N 1
ATOM 2108 C CA . ILE A 1 252 ? -11.957 11.577 4.416 1.00 94.38 252 ILE A CA 1
ATOM 2109 C C . ILE A 1 252 ? -12.401 12.974 3.982 1.00 94.38 252 ILE A C 1
ATOM 2111 O O . ILE A 1 252 ? -13.517 13.132 3.494 1.00 94.38 252 ILE A O 1
ATOM 2115 N N . GLU A 1 253 ? -11.530 13.975 4.102 1.00 94.19 253 GLU A N 1
ATOM 2116 C CA . GLU A 1 253 ? -11.831 15.347 3.688 1.00 94.19 253 GLU A CA 1
ATOM 2117 C C . GLU A 1 253 ? -12.054 15.469 2.177 1.00 94.19 253 GLU A C 1
ATOM 2119 O O . GLU A 1 253 ? -12.894 16.255 1.738 1.00 94.19 253 GLU A O 1
ATOM 2124 N N . TYR A 1 254 ? -11.350 14.675 1.367 1.00 94.62 254 TYR A N 1
ATOM 2125 C CA . TYR A 1 254 ? -11.632 14.574 -0.062 1.00 94.62 254 TYR A CA 1
ATOM 2126 C C . TYR A 1 254 ? -13.036 14.000 -0.321 1.00 94.62 254 TYR A C 1
ATOM 2128 O O . TYR A 1 254 ? -13.832 14.623 -1.018 1.00 94.62 254 TYR A O 1
ATOM 2136 N N . ILE A 1 255 ? -13.385 12.868 0.295 1.00 94.38 255 ILE A N 1
ATOM 2137 C CA . ILE A 1 255 ? -14.691 12.223 0.092 1.00 94.38 255 ILE A CA 1
ATOM 2138 C C . ILE A 1 255 ? -15.846 13.081 0.628 1.00 94.38 255 ILE A C 1
ATOM 2140 O O . ILE A 1 255 ? -16.883 13.155 -0.023 1.00 94.38 255 ILE A O 1
ATOM 2144 N N . LYS A 1 256 ? -15.671 13.790 1.753 1.00 93.06 256 LYS A N 1
ATOM 2145 C CA . LYS A 1 256 ? -16.659 14.759 2.268 1.00 93.06 256 LYS A CA 1
ATOM 2146 C C . LYS A 1 256 ? -16.979 15.859 1.251 1.00 93.06 256 LYS A C 1
ATOM 2148 O O . LYS A 1 256 ? -18.116 16.312 1.189 1.00 93.06 256 LYS A O 1
ATOM 2153 N N . LYS A 1 257 ? -15.986 16.304 0.473 1.00 92.44 257 LYS A N 1
ATOM 2154 C CA . LYS A 1 257 ? -16.173 17.333 -0.563 1.00 92.44 257 LYS A CA 1
ATOM 2155 C C . LYS A 1 257 ? -16.898 16.791 -1.792 1.00 92.44 257 LYS A C 1
ATOM 2157 O O . LYS A 1 257 ? -17.735 17.494 -2.342 1.00 92.44 257 LYS A O 1
ATOM 2162 N N . GLU A 1 258 ? -16.593 15.561 -2.201 1.00 90.94 258 GLU A N 1
ATOM 2163 C CA . GLU A 1 258 ? -17.248 14.904 -3.346 1.00 90.94 258 GLU A CA 1
ATOM 2164 C C . GLU A 1 258 ? -18.675 14.432 -3.017 1.00 90.94 258 GLU A C 1
ATOM 2166 O O . GLU A 1 258 ? -19.543 14.388 -3.887 1.00 90.94 258 GLU A O 1
ATOM 2171 N N . HIS A 1 259 ? -18.928 14.099 -1.750 1.00 88.31 259 HIS A N 1
ATOM 2172 C CA . HIS A 1 259 ? -20.201 13.596 -1.242 1.00 88.31 259 HIS A CA 1
ATOM 2173 C C . HIS A 1 259 ? -20.617 14.383 0.009 1.00 88.31 259 HIS A C 1
ATOM 2175 O O . HIS A 1 259 ? -20.543 13.850 1.123 1.00 88.31 259 HIS A O 1
ATOM 2181 N N . PRO A 1 260 ? -21.024 15.658 -0.144 1.00 80.88 260 PRO A N 1
ATOM 2182 C CA . PRO A 1 260 ? -21.464 16.455 0.989 1.00 80.88 260 PRO A CA 1
ATOM 2183 C C . PRO A 1 260 ? -22.666 15.781 1.666 1.00 80.88 260 PRO A C 1
ATOM 2185 O O . PRO A 1 260 ? -23.511 15.197 0.977 1.00 80.88 260 PRO A O 1
ATOM 2188 N N . PRO A 1 261 ? -22.758 15.830 3.007 1.00 76.00 261 PRO A N 1
ATOM 2189 C CA . PRO A 1 261 ? -23.920 15.310 3.709 1.00 76.00 261 PRO A CA 1
ATOM 2190 C C . PRO A 1 261 ? -25.174 16.014 3.188 1.00 76.00 261 PRO A C 1
ATOM 2192 O O . PRO A 1 261 ? -25.161 17.221 2.951 1.00 76.00 261 PRO A O 1
ATOM 2195 N N . LEU A 1 262 ? -26.252 15.251 2.994 1.00 72.81 262 LEU A N 1
ATOM 2196 C CA . LEU A 1 262 ? -27.545 15.822 2.639 1.00 72.81 262 LEU A CA 1
ATOM 2197 C C . LEU A 1 262 ? -27.931 16.800 3.750 1.00 72.81 262 LEU A C 1
ATOM 2199 O O . LEU A 1 262 ? -28.098 16.386 4.902 1.00 72.81 262 LEU A O 1
ATOM 2203 N N . ASP A 1 263 ? -28.036 18.088 3.415 1.00 61.00 263 ASP A N 1
ATOM 2204 C CA . ASP A 1 263 ? -28.555 19.085 4.340 1.00 61.00 263 ASP A CA 1
ATOM 2205 C C . ASP A 1 263 ? -29.895 18.564 4.862 1.00 61.00 263 ASP A C 1
ATOM 2207 O O . ASP A 1 263 ? -30.822 18.288 4.097 1.00 61.00 263 ASP A O 1
ATOM 2211 N N . LYS A 1 264 ? -30.004 18.403 6.185 1.00 53.00 264 LYS A N 1
ATOM 2212 C CA . LYS A 1 264 ? -31.313 18.311 6.825 1.00 53.00 264 LYS A CA 1
ATOM 2213 C C . LYS A 1 264 ? -31.960 19.668 6.604 1.00 53.00 264 LYS A C 1
ATOM 2215 O O . LYS A 1 264 ? -31.739 20.589 7.390 1.00 53.00 264 LYS A O 1
ATOM 2220 N N . GLU A 1 265 ? -32.675 19.808 5.492 1.00 44.38 265 GLU A N 1
ATOM 2221 C CA . GLU A 1 265 ? -33.464 20.994 5.215 1.00 44.38 265 GLU A CA 1
ATOM 2222 C C . GLU A 1 265 ? -34.290 21.329 6.453 1.00 44.38 265 GLU A C 1
ATOM 2224 O O . GLU A 1 265 ? -34.878 20.468 7.117 1.00 44.38 265 GLU A O 1
ATOM 2229 N N . LYS A 1 266 ? -34.250 22.618 6.773 1.00 46.16 266 LYS A N 1
ATOM 2230 C CA . LYS A 1 266 ? -34.951 23.288 7.855 1.00 46.16 266 LYS A CA 1
ATOM 2231 C C . LYS A 1 266 ? -36.459 23.046 7.733 1.00 46.16 266 LYS A C 1
ATOM 2233 O O . LYS A 1 266 ? -37.187 23.899 7.242 1.00 46.16 266 LYS A O 1
ATOM 2238 N N . HIS A 1 267 ? -36.947 21.913 8.220 1.00 39.88 267 HIS A N 1
ATOM 2239 C CA . HIS A 1 267 ? -38.341 21.774 8.616 1.00 39.88 267 HIS A CA 1
ATOM 2240 C C . HIS A 1 267 ? -38.499 22.354 10.021 1.00 39.88 267 HIS A C 1
ATOM 2242 O O . HIS A 1 267 ? -38.621 21.618 10.991 1.00 39.88 267 HIS A O 1
ATOM 2248 N N . ASP A 1 268 ? -38.458 23.682 10.127 1.00 47.97 268 ASP A N 1
ATOM 2249 C CA . ASP A 1 268 ? -39.276 24.378 11.115 1.00 47.97 268 ASP A CA 1
ATOM 2250 C C . ASP A 1 268 ? -39.408 25.870 10.793 1.00 47.97 268 ASP A C 1
ATOM 2252 O O . ASP A 1 268 ? -38.485 26.495 10.277 1.00 47.97 268 ASP A O 1
ATOM 2256 N N . THR A 1 269 ? -40.558 26.438 11.156 1.00 42.75 269 THR A N 1
ATOM 2257 C CA . THR A 1 269 ? -41.037 27.819 10.913 1.00 42.75 269 THR A CA 1
ATOM 2258 C C . THR A 1 269 ? -41.655 28.115 9.538 1.00 42.75 269 THR A C 1
ATOM 2260 O O . THR A 1 269 ? -41.306 29.057 8.837 1.00 42.75 269 THR A O 1
ATOM 2263 N N . GLY A 1 270 ? -42.693 27.348 9.204 1.00 42.59 270 GLY A N 1
ATOM 2264 C CA . GLY A 1 270 ? -43.679 27.703 8.178 1.00 42.59 270 GLY A CA 1
ATOM 2265 C C . GLY A 1 270 ? -45.105 27.366 8.613 1.00 42.59 270 GLY A C 1
ATOM 2266 O O . GLY A 1 270 ? -45.863 26.774 7.854 1.00 42.59 270 GLY A O 1
ATOM 2267 N N . SER A 1 271 ? -45.467 27.654 9.864 1.00 44.25 271 SER A N 1
ATOM 2268 C CA . SER A 1 271 ? -46.856 27.577 10.336 1.00 44.25 271 SER A CA 1
ATOM 2269 C C . SER A 1 271 ? -47.096 28.585 11.454 1.00 44.25 271 SER A C 1
ATOM 2271 O O . SER A 1 271 ? -47.051 28.255 12.634 1.00 44.25 271 SER A O 1
ATOM 2273 N N . GLN A 1 272 ? -47.383 29.826 11.064 1.00 41.22 272 GLN A N 1
ATOM 2274 C CA . GLN A 1 272 ? -48.265 30.702 11.832 1.00 41.22 272 GLN A CA 1
ATOM 2275 C C . GLN A 1 272 ? -49.288 31.338 10.882 1.00 41.22 272 GLN A C 1
ATOM 2277 O O . GLN A 1 272 ? -49.043 32.345 10.232 1.00 41.22 272 GLN A O 1
ATOM 2282 N N . ASN A 1 273 ? -50.409 30.623 10.777 1.00 39.44 273 ASN A N 1
ATOM 2283 C CA . ASN A 1 273 ? -51.799 31.074 10.762 1.00 39.44 273 ASN A CA 1
ATOM 2284 C C . ASN A 1 273 ? -52.192 32.360 10.015 1.00 39.44 273 ASN A C 1
ATOM 2286 O O . ASN A 1 273 ? -52.014 33.478 10.487 1.00 39.44 273 ASN A O 1
ATOM 2290 N N . HIS A 1 274 ? -52.968 32.140 8.951 1.00 38.31 274 HIS A N 1
ATOM 2291 C CA . HIS A 1 274 ? -54.159 32.931 8.652 1.00 38.31 274 HIS A CA 1
ATOM 2292 C C . HIS A 1 274 ? -55.229 32.737 9.740 1.00 38.31 274 HIS A C 1
ATOM 2294 O O . HIS A 1 274 ? -55.727 31.621 9.894 1.00 38.31 274 HIS A O 1
ATOM 2300 N N . ARG A 1 275 ? -55.621 33.825 10.410 1.00 39.56 275 ARG A N 1
ATOM 2301 C CA . ARG A 1 275 ? -56.997 34.341 10.600 1.00 39.56 275 ARG A CA 1
ATOM 2302 C C . ARG A 1 275 ? -57.075 35.244 11.822 1.00 39.56 275 ARG A C 1
ATOM 2304 O O . ARG A 1 275 ? -56.588 34.824 12.890 1.00 39.56 275 ARG A O 1
#

Sequence (275 aa):
MQNLSKRQWGHQLSIKQAADIAISWCIRAREKNVLRKKPPKIFYSYIVEDTPPLQYLQNISSVFKYSQKDMPYTDQSRDTLLRCLSVAIKAHFFLF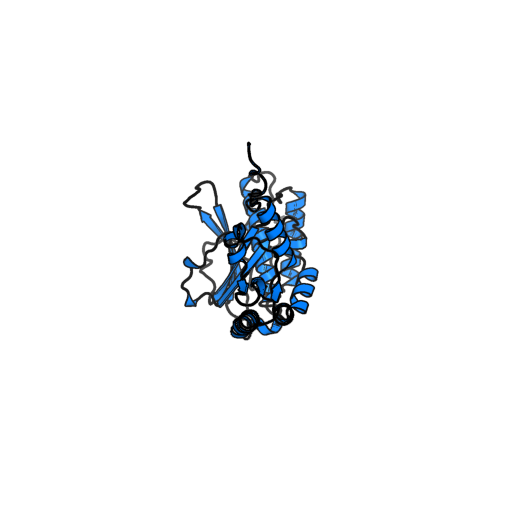PNDVVSYEPYFFTIPSLNDPNNTIYGLIYKIEKDDKSIIVCERNLIELFDKPKVVYQFPAVVIEDSFRWFSLKNWNIVKQAANISEFLEKPWINKKQEFLAQDAKTRFDLERHATILDVPYEIKDFIKPLGIEWSKTIKVWYLPKGFDVDSVLEYIEYIKKEHPPLDKEKHDTGSQNHR

Foldseek 3Di:
DDPPPPDQWDFFAALVSLLVSLVVLLVVLVVVVLQDQDAKAKKKKFKFQADDDCPPWDFPVVLSDDDPPDDNVSSVLSNVVSLQSLQQSLCCVLAVNPWTFRTGKTKDWDQDPVDNVDIKIKIWTATPPRNIIMIMTRDDCCVVDDVVTTPDMAMAIDHSDSVVSSPSVLSVVLCVLQVRPVCRVDVCVVVVLVVQLLPDQDPVSNVSFWAWDDADPQCCVVLVVNVWDARPNHGTITGTRPYDVVSSNSNRVSVCVVPPPDPPPDPDDDDDDDD